Protein AF-A0A956FRI4-F1 (afdb_monomer)

Solvent-accessible surface area (backbone atoms only — not comparable to full-atom values): 9344 Å² total; per-residue (Å²): 131,56,72,68,59,49,51,52,51,30,59,58,25,44,80,77,37,30,66,60,11,26,52,51,18,46,53,50,35,52,51,42,72,68,41,97,71,62,62,28,53,59,44,25,50,24,50,52,47,23,35,54,12,24,54,76,68,66,39,24,67,61,30,30,49,59,73,75,43,78,67,99,59,78,61,39,66,58,47,71,57,50,18,49,52,24,45,51,34,22,54,23,20,48,77,66,65,41,54,86,48,28,62,65,25,36,52,52,21,41,57,32,26,62,75,66,74,37,69,67,61,38,50,53,52,51,55,50,46,52,53,48,51,57,49,33,38,77,70,68,69,49,59,77,69,58,54,62,50,47,56,53,52,49,53,52,51,51,52,51,58,52,53,56,56,50,51,57,51,50,53,57,53,60,77,72,106

Nearest PDB structures (foldseek):
  3gw4-assembly1_A  TM=5.458E-01  e=2.618E-03  Deinococcus radiodurans R1 = ATCC 13939 = DSM 20539
  2hr2-assembly2_B  TM=7.041E-01  e=1.887E-01  Chlorobaculum tepidum TLS
  3q15-assembly2_B-3  TM=6.240E-01  e=1.055E+00  Bacillus subtilis
  4gyo-assembly2_A  TM=5.010E-01  e=1.416E+00  Bacillus subtilis subsp. subtilis str. 168
  6fvw-assembly1_S  TM=4.796E-01  e=9.175E+00  Saccharomyces cerevisiae S288C

Radius of gyration: 18.73 Å; Cα contacts (8 Å, |Δi|>4): 188; chains: 1; bounding box: 42×47×47 Å

Foldseek 3Di:
DDLVVLLVVLVVCLVVPLVVNLVSLVVQLVVQLPDPHHDLASNQSSLLSNLSSCLVVLVLVVSLCSLVDDDPDHHDDQLQSLLVSLLSSLVSCLSVLVPVSNVVSLVSSLVSVVVVVDLVSNVVSLVSSVVSNVSCVVVVSDDPVVVVVSVVVSVVSVVVSVVVVVVVVVVVVVVVD

pLDDT: mean 83.3, std 16.65, range [35.84, 98.56]

Secondary structure (DSSP, 8-state):
--HHHHHHHHHHHHHH-HHHHHHHHHHHHHHHHHSSS--HHHHHHHHHHHHHHHHHTT-HHHHHHHHHS--SS-----HHHHHHHHHHHHHHHHHHT-HHHHHHHHHHHHHHHHTTT-HHHHHHHHHHHHHHHHHHHHTT-S-HHHHHHHHHHHHHHHHHHHHHHHHHHHHHHHTT-

Mean predicted aligned error: 7.79 Å

Structure (mmCIF, N/CA/C/O backbone):
data_AF-A0A956FRI4-F1
#
_entry.id   AF-A0A956FRI4-F1
#
loop_
_atom_site.group_PDB
_atom_site.id
_atom_site.type_symbol
_atom_site.label_atom_id
_atom_site.label_alt_id
_atom_site.label_comp_id
_atom_site.label_asym_id
_atom_site.label_entity_id
_atom_site.label_seq_id
_atom_site.pdbx_PDB_ins_code
_atom_site.Cartn_x
_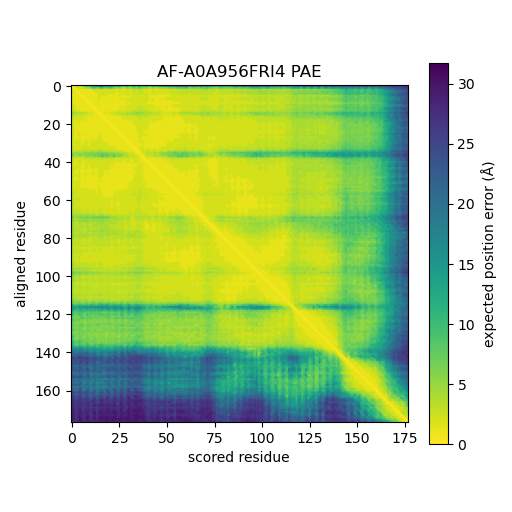atom_site.Cartn_y
_atom_site.Cartn_z
_atom_site.occupancy
_atom_site.B_iso_or_equiv
_atom_site.auth_seq_id
_atom_site.auth_comp_id
_atom_site.auth_asym_id
_atom_site.auth_atom_id
_atom_site.pdbx_PDB_model_num
ATOM 1 N N . MET A 1 1 ? 13.059 0.412 -24.556 1.00 72.69 1 MET A N 1
ATOM 2 C CA . MET A 1 1 ? 12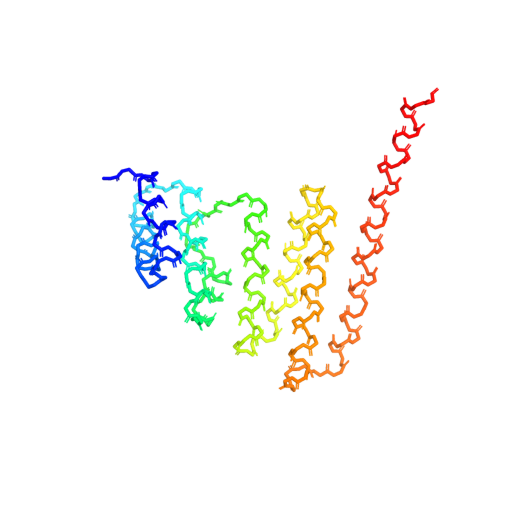.360 1.487 -23.830 1.00 72.69 1 MET A CA 1
ATOM 3 C C . MET A 1 1 ? 13.038 1.590 -22.484 1.00 72.69 1 MET A C 1
ATOM 5 O O . MET A 1 1 ? 13.269 0.539 -21.893 1.00 72.69 1 MET A O 1
ATOM 9 N N . ASP A 1 2 ? 13.452 2.781 -22.067 1.00 91.94 2 ASP A N 1
ATOM 10 C CA . ASP A 1 2 ? 14.084 2.943 -20.756 1.00 91.94 2 ASP A CA 1
ATOM 11 C C . ASP A 1 2 ? 13.037 2.923 -19.627 1.00 91.94 2 ASP A C 1
ATOM 13 O O . ASP A 1 2 ? 11.828 2.862 -19.873 1.00 91.94 2 ASP A O 1
ATOM 17 N N . PHE A 1 3 ? 13.494 2.906 -18.376 1.00 94.69 3 PHE A N 1
ATOM 18 C CA . PHE A 1 3 ? 12.608 2.839 -17.216 1.00 94.69 3 PHE A CA 1
ATOM 19 C C . PHE A 1 3 ? 11.642 4.036 -17.141 1.00 94.69 3 PHE A C 1
ATOM 21 O O . PHE A 1 3 ? 10.461 3.861 -16.836 1.00 94.69 3 PHE A O 1
ATOM 28 N N . ALA A 1 4 ? 12.108 5.246 -17.463 1.00 95.69 4 ALA A N 1
ATOM 29 C CA . ALA A 1 4 ? 11.306 6.463 -17.364 1.00 95.69 4 ALA A CA 1
ATOM 30 C C . ALA A 1 4 ? 10.137 6.466 -18.363 1.00 95.69 4 ALA A C 1
ATOM 32 O O . ALA A 1 4 ? 9.006 6.816 -18.003 1.00 95.69 4 ALA A O 1
ATOM 33 N N . ASP A 1 5 ? 10.382 6.014 -19.592 1.00 97.06 5 ASP A N 1
ATOM 34 C CA . ASP A 1 5 ? 9.352 5.847 -20.616 1.00 97.06 5 ASP A CA 1
ATOM 35 C C . ASP A 1 5 ? 8.297 4.815 -20.189 1.00 97.06 5 ASP A C 1
ATOM 37 O O . ASP A 1 5 ? 7.091 5.053 -20.318 1.00 97.06 5 ASP A O 1
ATOM 41 N N . ARG A 1 6 ? 8.733 3.685 -19.613 1.00 97.62 6 ARG A N 1
ATOM 42 C CA . ARG A 1 6 ? 7.827 2.639 -19.108 1.00 97.62 6 ARG A CA 1
ATOM 43 C C . ARG A 1 6 ? 6.963 3.144 -17.961 1.00 97.62 6 ARG A C 1
ATOM 45 O O . ARG A 1 6 ? 5.751 2.940 -17.982 1.00 97.62 6 ARG A O 1
ATOM 52 N N . MET A 1 7 ? 7.552 3.849 -16.996 1.00 97.75 7 MET A N 1
ATOM 53 C CA . MET A 1 7 ? 6.796 4.451 -15.895 1.00 97.75 7 MET A CA 1
ATOM 54 C C . MET A 1 7 ? 5.807 5.504 -16.389 1.00 97.75 7 MET A C 1
ATOM 56 O O . MET A 1 7 ? 4.692 5.587 -15.877 1.00 97.75 7 MET A O 1
ATOM 60 N N . THR A 1 8 ? 6.171 6.270 -17.418 1.00 97.25 8 THR A N 1
ATOM 61 C CA . THR A 1 8 ? 5.256 7.223 -18.056 1.00 97.25 8 THR A CA 1
ATOM 62 C C . THR A 1 8 ? 4.067 6.511 -18.702 1.00 97.25 8 THR A C 1
ATOM 64 O O . THR A 1 8 ? 2.936 6.981 -18.574 1.00 97.25 8 THR A O 1
ATOM 67 N N . ALA A 1 9 ? 4.291 5.379 -19.375 1.00 97.69 9 ALA A N 1
ATOM 68 C CA . ALA A 1 9 ? 3.217 4.573 -19.951 1.00 97.69 9 ALA A CA 1
ATOM 69 C C . ALA A 1 9 ? 2.288 4.009 -18.864 1.00 97.69 9 ALA A C 1
ATOM 71 O O . ALA A 1 9 ? 1.076 4.199 -18.946 1.00 97.69 9 ALA A O 1
ATOM 72 N N . ILE A 1 10 ? 2.853 3.421 -17.804 1.00 98.38 10 ILE A N 1
ATOM 73 C CA . ILE A 1 10 ? 2.095 2.898 -16.657 1.00 98.38 10 ILE A CA 1
ATOM 74 C C . ILE A 1 10 ? 1.248 4.003 -16.009 1.00 98.38 10 ILE A C 1
ATOM 76 O O . ILE A 1 10 ? 0.062 3.809 -15.754 1.00 98.38 10 ILE A O 1
ATOM 80 N N . ALA A 1 11 ? 1.831 5.181 -15.767 1.00 97.19 11 ALA A N 1
ATOM 81 C CA . ALA A 1 11 ? 1.127 6.294 -15.140 1.00 97.19 11 ALA A CA 1
ATOM 82 C C . ALA A 1 11 ? -0.034 6.816 -15.999 1.00 97.19 11 ALA A C 1
ATOM 84 O O . ALA A 1 11 ? -1.097 7.115 -15.463 1.00 97.19 11 ALA A O 1
ATOM 85 N N . LYS A 1 12 ? 0.141 6.887 -17.326 1.00 97.31 12 LYS A N 1
ATOM 86 C CA . LYS A 1 12 ? -0.937 7.258 -18.257 1.00 97.31 12 LYS A CA 1
ATOM 87 C C . LYS A 1 12 ? -2.050 6.214 -18.289 1.00 97.31 12 LYS A C 1
ATOM 89 O O . LYS A 1 12 ? -3.222 6.583 -18.289 1.00 97.31 12 LYS A O 1
ATOM 94 N N . ALA A 1 13 ? -1.683 4.934 -18.303 1.00 98.00 13 ALA A N 1
ATOM 95 C CA . ALA A 1 13 ? -2.643 3.841 -18.293 1.00 98.00 13 ALA A CA 1
ATOM 96 C C . ALA A 1 13 ? -3.447 3.816 -16.987 1.00 98.00 13 ALA A C 1
ATOM 98 O O . ALA A 1 13 ? -4.636 3.545 -17.020 1.00 98.00 13 ALA A O 1
ATOM 99 N N . LEU A 1 14 ? -2.854 4.177 -15.843 1.00 97.44 14 LEU A N 1
ATOM 100 C CA . LEU A 1 14 ? -3.499 4.037 -14.535 1.00 97.44 14 LEU A CA 1
ATOM 101 C C . LEU A 1 14 ? -4.902 4.670 -14.462 1.00 97.44 14 LEU A C 1
ATOM 103 O O . LEU A 1 14 ? -5.788 4.084 -13.839 1.00 97.44 14 LEU A O 1
ATOM 107 N N . ASP A 1 15 ? -5.106 5.850 -15.058 1.00 91.06 15 ASP A N 1
ATOM 108 C CA . ASP A 1 15 ? -6.412 6.531 -15.130 1.00 91.06 15 ASP A CA 1
ATOM 109 C C . ASP A 1 15 ? -7.281 6.077 -16.313 1.00 91.06 15 ASP A C 1
ATOM 111 O O . ASP A 1 15 ? -8.504 6.069 -16.190 1.00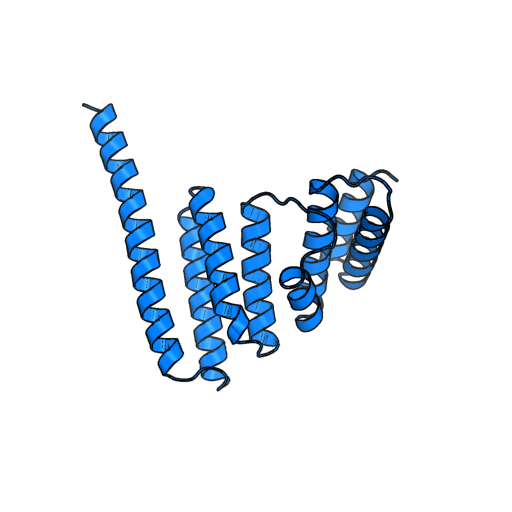 91.06 15 ASP A O 1
ATOM 115 N N . ALA A 1 16 ? -6.674 5.719 -17.446 1.00 96.25 16 ALA A N 1
ATOM 116 C CA . ALA A 1 16 ? -7.393 5.413 -18.683 1.00 96.25 16 ALA A CA 1
ATOM 117 C C . ALA A 1 16 ? -7.844 3.946 -18.777 1.00 96.25 16 ALA A C 1
ATOM 119 O O . ALA A 1 16 ? -8.970 3.669 -19.186 1.00 96.25 16 ALA A O 1
ATOM 120 N N . ASP A 1 17 ? -6.963 3.028 -18.391 1.00 98.00 17 ASP A N 1
ATOM 121 C CA . ASP A 1 17 ? -7.141 1.580 -18.395 1.00 98.00 17 ASP A CA 1
ATOM 122 C C . ASP A 1 17 ? -6.323 0.957 -17.239 1.00 98.00 17 ASP A C 1
ATOM 124 O O . ASP A 1 17 ? -5.138 0.627 -17.384 1.00 98.00 17 ASP A O 1
ATOM 128 N N . PRO A 1 18 ? -6.933 0.805 -16.048 1.00 97.44 18 PRO A N 1
ATOM 129 C CA . PRO A 1 18 ? -6.247 0.220 -14.904 1.00 97.44 18 PRO A CA 1
ATOM 130 C C . PRO A 1 18 ? -5.824 -1.248 -15.105 1.00 97.44 18 PRO A C 1
ATOM 132 O O . PRO A 1 18 ? -4.888 -1.678 -14.433 1.00 97.44 18 PRO A O 1
ATOM 135 N N . GLU A 1 19 ? -6.461 -2.017 -16.000 1.00 98.44 19 GLU A N 1
ATOM 136 C CA . GLU A 1 19 ? -6.003 -3.381 -16.328 1.00 98.44 19 GLU A CA 1
ATOM 137 C C . GLU A 1 19 ? -4.691 -3.324 -17.116 1.00 98.44 19 GLU A C 1
ATOM 139 O O . GLU A 1 19 ? -3.733 -4.021 -16.770 1.00 98.44 19 GLU A O 1
ATOM 144 N N . GLU A 1 20 ? -4.596 -2.441 -18.115 1.00 98.50 20 GLU A N 1
ATOM 145 C CA . GLU A 1 20 ? -3.341 -2.213 -18.840 1.00 98.50 20 GLU A CA 1
ATOM 146 C C . GLU A 1 20 ? -2.231 -1.753 -17.883 1.00 98.50 20 GLU A C 1
ATOM 148 O O . GLU A 1 20 ? -1.123 -2.295 -17.902 1.00 98.50 20 GLU A O 1
ATOM 153 N N . ALA A 1 21 ? -2.530 -0.810 -16.986 1.00 98.56 21 ALA A N 1
ATOM 154 C CA . ALA A 1 21 ? -1.568 -0.342 -15.991 1.00 98.56 21 ALA A CA 1
ATOM 155 C C . ALA A 1 21 ? -1.079 -1.473 -15.074 1.00 98.56 21 ALA A C 1
ATOM 157 O O . ALA A 1 21 ? 0.119 -1.563 -14.795 1.00 98.56 21 ALA A O 1
ATOM 158 N N . ALA A 1 22 ? -1.987 -2.348 -14.624 1.00 98.50 22 ALA A N 1
ATOM 159 C CA . ALA A 1 22 ? -1.643 -3.503 -13.801 1.00 98.50 22 ALA A CA 1
ATOM 160 C C . ALA A 1 22 ? -0.730 -4.478 -14.556 1.00 98.50 22 ALA A C 1
ATOM 162 O O . ALA A 1 22 ? 0.278 -4.919 -13.999 1.00 98.50 22 ALA A O 1
ATOM 163 N N . ALA A 1 23 ? -1.046 -4.777 -15.819 1.00 98.50 23 ALA A N 1
ATOM 164 C CA . ALA A 1 23 ? -0.256 -5.672 -16.660 1.00 98.50 23 ALA A CA 1
ATOM 165 C C . ALA A 1 23 ? 1.147 -5.109 -16.943 1.00 98.50 23 ALA A C 1
ATOM 167 O O . ALA A 1 23 ? 2.141 -5.818 -16.778 1.00 98.50 23 ALA A O 1
ATOM 168 N N . LEU A 1 24 ? 1.245 -3.825 -17.303 1.00 98.56 24 LEU A N 1
ATOM 169 C CA . LEU A 1 24 ? 2.522 -3.152 -17.551 1.00 98.56 24 LEU A CA 1
ATOM 170 C C . LEU A 1 24 ? 3.397 -3.106 -16.290 1.00 98.56 24 LEU A C 1
ATOM 172 O O . LEU A 1 24 ? 4.593 -3.393 -16.360 1.00 98.56 24 LEU A O 1
ATOM 176 N N . ALA A 1 25 ? 2.809 -2.769 -15.138 1.00 98.56 25 ALA A N 1
ATOM 177 C CA . AL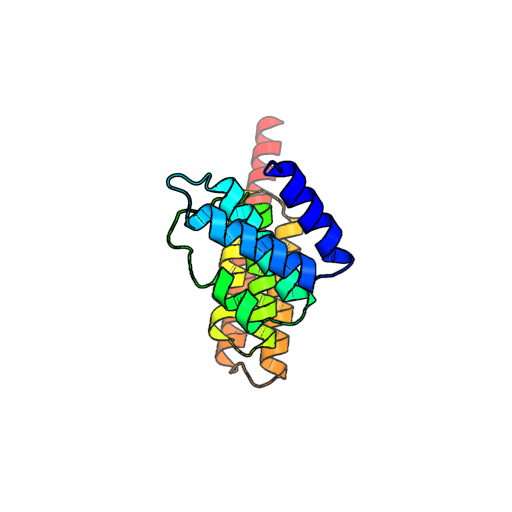A A 1 25 ? 3.525 -2.708 -13.867 1.00 98.56 25 ALA A CA 1
ATOM 178 C C . ALA A 1 25 ? 3.990 -4.095 -13.399 1.00 98.56 25 ALA A C 1
ATOM 180 O O . ALA A 1 25 ? 5.120 -4.234 -12.935 1.00 98.56 25 ALA A O 1
ATOM 181 N N . GLN A 1 26 ? 3.157 -5.128 -13.565 1.00 98.38 26 GLN A N 1
ATOM 182 C CA . GLN A 1 26 ? 3.534 -6.510 -13.271 1.00 98.38 26 GLN A CA 1
ATOM 183 C C . GLN A 1 26 ? 4.677 -6.989 -14.171 1.00 98.38 26 GLN A C 1
ATOM 185 O O . GLN A 1 26 ? 5.650 -7.529 -13.654 1.00 98.38 26 GLN A O 1
ATOM 190 N N . GLY A 1 27 ? 4.593 -6.765 -15.486 1.00 98.19 27 GLY A N 1
ATOM 191 C CA . GLY A 1 27 ? 5.657 -7.164 -16.411 1.00 98.19 27 GLY A CA 1
ATOM 192 C C . GLY A 1 27 ? 6.988 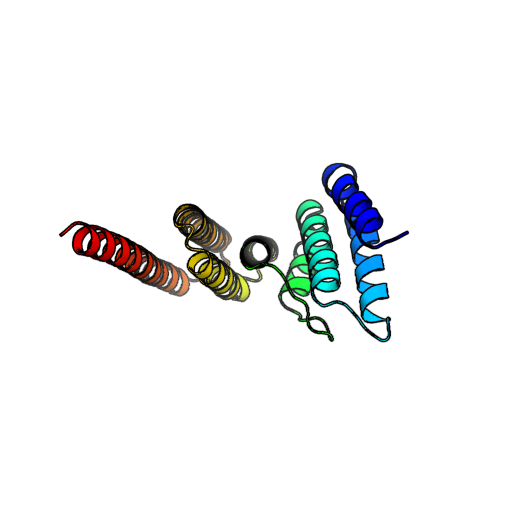-6.482 -16.086 1.00 98.19 27 GLY A C 1
ATOM 193 O O . GLY A 1 27 ? 8.028 -7.132 -16.047 1.00 98.19 27 GLY A O 1
ATOM 194 N N . LEU A 1 28 ? 6.954 -5.185 -15.758 1.00 98.19 28 LEU A N 1
ATOM 195 C CA . LEU A 1 28 ? 8.138 -4.459 -15.297 1.00 98.19 28 LEU A CA 1
ATOM 196 C C . LEU A 1 28 ? 8.697 -5.031 -13.985 1.00 98.19 28 LEU A C 1
ATOM 198 O O . LEU A 1 28 ? 9.903 -5.224 -13.876 1.00 98.19 28 LEU A O 1
ATOM 202 N N . GLU A 1 29 ? 7.845 -5.323 -13.001 1.00 97.62 29 GLU A N 1
ATOM 203 C CA . GLU A 1 29 ? 8.272 -5.932 -11.737 1.00 97.62 29 GLU A CA 1
ATOM 204 C C . GLU A 1 29 ? 8.927 -7.309 -11.953 1.00 97.62 29 GLU A C 1
ATOM 206 O O . GLU A 1 29 ? 9.978 -7.590 -11.379 1.00 97.62 29 GLU A O 1
ATOM 211 N N . GLU A 1 30 ? 8.343 -8.156 -12.801 1.00 97.38 30 GLU A N 1
ATOM 212 C CA . GLU A 1 30 ? 8.875 -9.483 -13.130 1.00 97.38 30 GLU A CA 1
ATOM 213 C C . GLU A 1 30 ? 10.239 -9.402 -13.824 1.00 97.38 30 GLU A C 1
ATOM 215 O O . GLU A 1 30 ? 11.166 -10.117 -13.440 1.00 97.38 30 GLU A O 1
ATOM 220 N N . GLU A 1 31 ? 10.395 -8.498 -14.793 1.00 96.88 31 GLU A N 1
ATOM 221 C CA . GLU A 1 31 ? 11.676 -8.257 -15.464 1.00 96.88 31 GLU A CA 1
ATOM 222 C C . GLU A 1 31 ? 12.753 -7.770 -14.488 1.00 96.88 31 GLU A C 1
ATOM 224 O O . GLU A 1 31 ? 13.875 -8.280 -14.499 1.00 96.88 31 GLU A O 1
ATOM 229 N N . LEU A 1 32 ? 12.408 -6.827 -13.605 1.00 96.56 32 LEU A N 1
ATOM 230 C CA . LEU A 1 32 ? 13.321 -6.303 -12.588 1.00 96.56 32 LEU A CA 1
ATOM 231 C C . LEU A 1 32 ? 13.761 -7.393 -11.604 1.00 96.56 32 LEU A C 1
ATOM 233 O O . LEU A 1 32 ? 14.927 -7.435 -11.224 1.00 96.56 32 LEU A O 1
ATOM 237 N N . LEU A 1 33 ? 12.861 -8.296 -11.206 1.00 95.75 33 LEU A N 1
ATOM 238 C CA . LEU A 1 33 ? 13.183 -9.419 -10.318 1.00 95.75 33 LEU A CA 1
ATOM 239 C C . LEU A 1 33 ? 14.023 -10.510 -11.002 1.00 95.75 33 LEU A C 1
ATOM 241 O O . LEU A 1 33 ? 14.774 -11.215 -10.316 1.00 95.75 33 LEU A O 1
ATOM 245 N N . ALA A 1 34 ? 13.891 -10.654 -12.322 1.00 95.94 34 ALA A N 1
ATOM 246 C CA . ALA A 1 34 ? 14.641 -11.613 -13.128 1.00 95.94 34 ALA A CA 1
ATOM 247 C C . ALA A 1 34 ? 16.050 -11.124 -13.513 1.00 95.94 34 ALA A C 1
ATOM 249 O O . ALA A 1 34 ? 16.916 -11.956 -13.772 1.00 95.94 34 ALA A O 1
ATOM 250 N N . ALA A 1 35 ? 16.290 -9.810 -13.545 1.00 94.38 35 ALA A N 1
ATOM 251 C CA . ALA A 1 35 ? 17.594 -9.227 -13.863 1.00 94.38 35 ALA A CA 1
ATOM 252 C C . ALA A 1 35 ? 18.676 -9.620 -12.839 1.00 94.38 35 ALA A C 1
ATOM 254 O O . ALA A 1 35 ? 18.379 -9.830 -11.667 1.00 94.38 35 ALA A O 1
ATOM 255 N N . ASP A 1 36 ? 19.947 -9.696 -13.236 1.00 91.94 36 ASP A N 1
ATOM 256 C CA . ASP A 1 36 ? 21.036 -10.049 -12.306 1.00 91.94 36 ASP A CA 1
ATOM 257 C C . ASP A 1 36 ? 21.230 -8.993 -11.205 1.00 91.94 36 ASP A C 1
ATOM 259 O O . ASP A 1 36 ? 21.498 -9.334 -10.054 1.00 91.94 36 ASP A O 1
ATOM 263 N N . ASP A 1 37 ? 21.001 -7.725 -11.543 1.00 90.62 37 ASP A N 1
ATOM 264 C CA . ASP A 1 37 ? 21.012 -6.586 -10.629 1.00 90.62 37 ASP A CA 1
ATOM 265 C C . ASP A 1 37 ? 19.735 -5.759 -10.816 1.00 90.62 37 ASP A C 1
ATOM 267 O O . ASP A 1 37 ? 19.190 -5.677 -11.920 1.00 90.62 37 ASP A O 1
ATOM 271 N N . THR A 1 38 ? 19.242 -5.174 -9.730 1.00 93.06 38 THR A N 1
ATOM 272 C CA . THR A 1 38 ? 17.974 -4.441 -9.702 1.00 93.06 38 THR A CA 1
ATOM 273 C C . THR A 1 38 ? 18.134 -3.193 -8.856 1.00 93.06 38 THR A C 1
ATOM 275 O O . THR A 1 38 ? 18.456 -3.297 -7.671 1.00 93.06 38 THR A O 1
ATOM 278 N N . ASP A 1 39 ? 17.813 -2.024 -9.411 1.00 95.69 39 ASP A N 1
ATOM 279 C CA . ASP A 1 39 ? 17.674 -0.818 -8.597 1.00 95.69 39 ASP A CA 1
ATOM 280 C C . ASP A 1 39 ? 16.459 -0.973 -7.649 1.00 95.69 39 ASP A C 1
ATOM 282 O O . ASP A 1 39 ? 15.319 -1.123 -8.114 1.00 95.69 39 ASP A O 1
ATOM 286 N N . PRO A 1 40 ? 16.653 -0.922 -6.314 1.00 97.06 40 PRO A N 1
ATOM 287 C CA . PRO A 1 40 ? 15.557 -1.020 -5.353 1.00 97.06 40 PRO A CA 1
ATOM 288 C C . PRO A 1 40 ? 14.469 0.044 -5.547 1.00 97.06 40 PRO A C 1
ATOM 290 O O . PRO A 1 40 ? 13.306 -0.205 -5.218 1.00 97.06 40 PRO A O 1
ATOM 293 N N . VAL A 1 41 ? 14.822 1.231 -6.051 1.00 96.88 41 VAL A N 1
ATOM 294 C CA . VAL A 1 41 ? 13.879 2.327 -6.310 1.00 96.88 41 VAL A CA 1
ATOM 295 C C . VAL A 1 41 ? 12.991 1.998 -7.506 1.00 96.88 41 VAL A C 1
ATOM 297 O O . VAL A 1 41 ? 11.779 2.214 -7.440 1.00 96.88 41 VAL A O 1
ATOM 300 N N . GLU A 1 42 ? 13.560 1.440 -8.574 1.00 97.25 42 GLU A N 1
ATOM 301 C CA . GLU A 1 42 ? 12.799 1.007 -9.751 1.00 97.25 42 GLU A CA 1
ATOM 302 C C . GLU A 1 42 ? 11.803 -0.099 -9.389 1.00 97.25 42 GLU A C 1
ATOM 304 O O . GLU A 1 42 ? 10.618 -0.008 -9.725 1.00 97.25 42 GLU A O 1
ATOM 309 N N . LEU A 1 43 ? 12.252 -1.091 -8.609 1.00 97.19 43 LEU A N 1
ATOM 310 C CA . LEU A 1 43 ? 11.387 -2.161 -8.109 1.00 97.19 43 LEU A CA 1
ATOM 311 C C . LEU A 1 43 ? 10.264 -1.615 -7.215 1.00 97.19 43 LEU A C 1
ATOM 313 O O . LEU A 1 43 ? 9.110 -2.032 -7.336 1.00 97.19 43 LEU A O 1
ATOM 317 N N . GLY A 1 44 ? 10.586 -0.656 -6.342 1.00 96.94 44 GLY A N 1
ATOM 318 C CA . GLY A 1 44 ? 9.603 0.011 -5.491 1.00 96.94 44 GLY A CA 1
ATOM 319 C C . GLY A 1 44 ? 8.506 0.700 -6.301 1.00 96.94 44 GLY A C 1
ATOM 320 O O . GLY A 1 44 ? 7.324 0.541 -5.998 1.00 96.94 44 GLY A O 1
ATOM 321 N N . TRP A 1 45 ? 8.875 1.423 -7.359 1.00 97.50 45 TRP A N 1
ATOM 322 C CA . TRP A 1 45 ? 7.920 2.104 -8.236 1.00 97.50 45 TRP A CA 1
ATOM 323 C C . TRP A 1 45 ? 7.042 1.146 -9.038 1.00 97.50 45 TRP A C 1
ATOM 325 O O . TRP A 1 45 ? 5.831 1.366 -9.105 1.00 97.50 45 TRP A O 1
ATOM 335 N N . ALA A 1 46 ? 7.618 0.085 -9.610 1.00 97.38 46 ALA A N 1
ATOM 336 C CA . ALA A 1 46 ? 6.843 -0.922 -10.331 1.00 97.38 46 ALA A CA 1
ATOM 337 C C . ALA A 1 46 ? 5.761 -1.527 -9.421 1.00 97.38 46 ALA A C 1
ATOM 339 O O . ALA A 1 46 ? 4.581 -1.578 -9.781 1.00 97.38 46 ALA A O 1
ATOM 340 N N . ARG A 1 47 ? 6.137 -1.882 -8.186 1.00 97.12 47 ARG A N 1
ATOM 341 C CA . ARG A 1 47 ? 5.207 -2.452 -7.210 1.00 97.12 47 ARG A CA 1
ATOM 342 C C . ARG A 1 47 ? 4.161 -1.449 -6.718 1.00 97.12 47 ARG A C 1
ATOM 344 O O . ARG A 1 47 ? 2.990 -1.811 -6.615 1.00 97.12 47 ARG A O 1
ATOM 351 N N . ASP A 1 48 ? 4.541 -0.195 -6.458 1.00 97.50 48 ASP A N 1
ATOM 352 C CA . ASP A 1 48 ? 3.606 0.875 -6.061 1.00 97.50 48 ASP A CA 1
ATOM 353 C C . ASP A 1 48 ? 2.501 1.067 -7.111 1.00 97.50 48 ASP A C 1
ATOM 355 O O . ASP A 1 48 ? 1.313 1.057 -6.780 1.00 97.50 48 ASP A O 1
ATOM 359 N N . TYR A 1 49 ? 2.868 1.153 -8.392 1.00 97.81 49 TYR A N 1
ATOM 360 C CA . TYR A 1 49 ? 1.889 1.303 -9.470 1.00 97.81 49 TYR A CA 1
ATOM 361 C C . TYR A 1 49 ? 1.034 0.059 -9.693 1.00 97.81 49 TYR A C 1
ATOM 363 O O . TYR A 1 49 ? -0.162 0.190 -9.963 1.00 97.81 49 TYR A O 1
ATOM 371 N N . ARG A 1 50 ? 1.593 -1.140 -9.508 1.00 97.88 50 ARG A N 1
ATOM 372 C CA . ARG A 1 50 ? 0.806 -2.376 -9.545 1.00 97.88 50 ARG A CA 1
ATOM 373 C C . ARG A 1 50 ? -0.273 -2.377 -8.462 1.00 97.88 50 ARG A C 1
ATOM 375 O O . ARG A 1 50 ? -1.430 -2.679 -8.747 1.00 97.88 50 ARG A O 1
ATOM 382 N N . VAL A 1 51 ? 0.065 -1.977 -7.235 1.00 98.06 51 VAL A N 1
ATOM 383 C CA . VAL A 1 51 ? -0.912 -1.888 -6.137 1.00 98.06 51 VAL A CA 1
ATOM 384 C C . VAL A 1 51 ? -1.951 -0.792 -6.396 1.00 98.06 51 VAL A C 1
ATOM 386 O O . VAL A 1 51 ? -3.139 -1.030 -6.178 1.00 98.06 51 VAL A O 1
ATOM 389 N N . ARG A 1 52 ? -1.546 0.373 -6.926 1.00 97.75 52 ARG A N 1
ATOM 390 C CA . ARG A 1 52 ? -2.476 1.436 -7.365 1.00 97.75 52 ARG A CA 1
ATOM 391 C C . ARG A 1 52 ? -3.499 0.921 -8.373 1.00 97.75 52 ARG A C 1
ATOM 393 O O . ARG A 1 52 ? -4.688 1.196 -8.230 1.00 97.75 52 ARG A O 1
ATOM 400 N N . ALA A 1 53 ? -3.044 0.183 -9.380 1.00 98.38 53 ALA A N 1
ATOM 401 C CA . ALA A 1 53 ? -3.911 -0.357 -10.416 1.00 98.38 53 ALA A CA 1
ATOM 402 C C . ALA A 1 53 ? -4.899 -1.385 -9.838 1.00 98.38 53 ALA A C 1
ATOM 404 O O . ALA A 1 53 ? -6.106 -1.270 -10.043 1.00 98.38 53 ALA A O 1
ATOM 405 N N . LEU A 1 54 ? -4.415 -2.319 -9.012 1.00 98.44 54 LEU A N 1
ATOM 406 C CA . LEU A 1 54 ? -5.261 -3.320 -8.352 1.00 98.44 54 LEU A CA 1
ATOM 407 C C . LEU A 1 54 ? -6.302 -2.697 -7.411 1.00 98.44 54 LEU A C 1
ATOM 409 O O . LEU A 1 54 ? -7.424 -3.197 -7.330 1.00 98.44 54 LEU A O 1
ATOM 413 N N . HIS A 1 55 ? -5.964 -1.597 -6.727 1.00 97.69 55 HIS A N 1
ATOM 414 C CA . HIS A 1 55 ? -6.924 -0.828 -5.924 1.00 97.69 55 HIS A CA 1
ATOM 415 C C . HIS A 1 55 ? -8.084 -0.319 -6.772 1.00 97.69 55 HIS A C 1
ATOM 417 O O . HIS A 1 55 ? -9.239 -0.558 -6.431 1.00 97.69 55 HIS A O 1
ATOM 423 N N . ARG A 1 56 ? -7.772 0.318 -7.905 1.00 96.75 56 ARG A N 1
ATOM 424 C CA . ARG A 1 56 ? -8.765 0.893 -8.822 1.00 96.75 56 ARG A CA 1
ATOM 425 C C . ARG A 1 56 ? -9.647 -0.158 -9.484 1.00 96.75 56 ARG A C 1
ATOM 427 O O . ARG A 1 56 ? -10.818 0.103 -9.725 1.00 96.75 56 ARG A O 1
ATOM 434 N N . LEU A 1 57 ? -9.099 -1.345 -9.732 1.00 97.94 57 LEU A N 1
ATOM 435 C CA . LEU A 1 57 ? -9.834 -2.491 -10.270 1.00 97.94 57 LEU A CA 1
ATOM 436 C C . LEU A 1 57 ? -10.725 -3.195 -9.235 1.00 97.94 57 LEU A C 1
ATOM 438 O O . LEU A 1 57 ? -11.433 -4.136 -9.584 1.00 97.94 57 LEU A O 1
ATOM 442 N N . GLY A 1 58 ? -10.665 -2.817 -7.954 1.00 97.69 58 GLY A N 1
ATOM 443 C CA . GLY A 1 58 ? -11.361 -3.542 -6.888 1.00 97.69 58 GLY A CA 1
ATOM 444 C C . GLY A 1 58 ? -10.746 -4.912 -6.562 1.00 97.69 58 GLY A C 1
ATOM 445 O O . GLY A 1 58 ? -11.325 -5.701 -5.814 1.00 97.69 58 GLY A O 1
ATOM 446 N N . ARG A 1 59 ? -9.547 -5.219 -7.080 1.00 98.25 59 ARG A N 1
ATOM 447 C CA . ARG A 1 59 ? -8.809 -6.478 -6.850 1.00 98.25 59 ARG A CA 1
ATOM 448 C C . ARG A 1 59 ? -8.071 -6.438 -5.507 1.00 98.25 59 ARG A C 1
ATOM 450 O O . ARG A 1 59 ? -6.869 -6.678 -5.402 1.00 98.25 59 ARG A O 1
ATOM 457 N N . HIS A 1 60 ? -8.817 -6.121 -4.451 1.00 98.00 60 HIS A N 1
ATOM 458 C CA . HIS A 1 60 ? -8.295 -5.784 -3.126 1.00 98.00 60 HIS A CA 1
ATOM 459 C C . HIS A 1 60 ? -7.480 -6.909 -2.482 1.00 98.00 60 HIS A C 1
ATOM 461 O O . HIS A 1 60 ? -6.458 -6.638 -1.860 1.00 98.00 60 HIS A O 1
ATOM 467 N N . ARG A 1 61 ? -7.883 -8.176 -2.658 1.0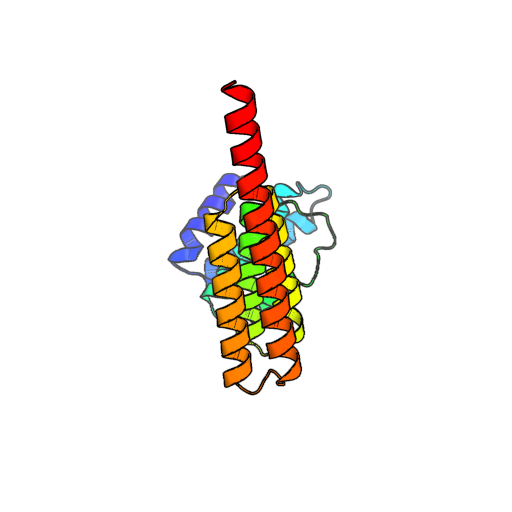0 98.06 61 ARG A N 1
ATOM 468 C CA . ARG A 1 61 ? -7.158 -9.323 -2.080 1.00 98.06 61 ARG A CA 1
ATOM 469 C C . ARG A 1 61 ? -5.760 -9.464 -2.680 1.00 98.06 61 ARG A C 1
ATOM 471 O O . ARG A 1 61 ? -4.809 -9.733 -1.954 1.00 98.06 61 ARG A O 1
ATOM 478 N N . GLU A 1 62 ? -5.638 -9.253 -3.986 1.00 98.00 62 GLU A N 1
ATOM 479 C CA . GLU A 1 62 ? -4.359 -9.318 -4.692 1.00 98.00 62 GLU A CA 1
ATOM 480 C C . GLU A 1 62 ? -3.464 -8.133 -4.324 1.00 98.00 62 GLU A C 1
ATOM 482 O O . GLU A 1 62 ? -2.300 -8.325 -3.977 1.00 98.00 62 GLU A O 1
ATOM 487 N N . GLY A 1 63 ? -4.019 -6.915 -4.320 1.00 97.75 63 GLY A N 1
ATOM 488 C CA . GLY A 1 63 ? -3.283 -5.716 -3.916 1.00 97.75 63 GLY A CA 1
ATOM 489 C C . GLY A 1 63 ? -2.776 -5.798 -2.473 1.00 97.75 63 GLY A C 1
ATOM 490 O O . GLY A 1 63 ? -1.610 -5.503 -2.212 1.00 97.75 63 GLY A O 1
ATOM 491 N N . LEU A 1 64 ? -3.612 -6.285 -1.548 1.00 98.06 64 LEU A N 1
ATOM 492 C CA . LEU A 1 64 ? -3.226 -6.501 -0.155 1.00 98.06 64 LEU A CA 1
ATOM 493 C C . LEU A 1 64 ? -2.066 -7.493 -0.046 1.00 98.06 64 LEU A C 1
ATOM 495 O O . LEU A 1 64 ? -1.090 -7.206 0.646 1.00 98.06 64 LEU A O 1
ATOM 499 N N . ALA A 1 65 ? -2.148 -8.626 -0.750 1.00 97.38 65 ALA A N 1
ATOM 500 C CA . ALA A 1 65 ? -1.105 -9.647 -0.733 1.00 97.38 65 ALA A CA 1
ATOM 501 C C . ALA A 1 65 ? 0.252 -9.103 -1.207 1.00 97.38 65 ALA A C 1
ATOM 503 O O . ALA A 1 65 ? 1.281 -9.459 -0.634 1.00 97.38 65 ALA A O 1
ATOM 504 N N . LEU A 1 66 ? 0.272 -8.205 -2.199 1.00 96.12 66 LEU A N 1
ATOM 505 C CA . LEU A 1 66 ? 1.514 -7.583 -2.674 1.00 96.12 66 LEU A CA 1
ATOM 506 C C . LEU A 1 66 ? 2.181 -6.681 -1.635 1.00 96.12 66 LEU A C 1
ATOM 508 O O . LEU A 1 66 ? 3.410 -6.593 -1.636 1.00 96.12 66 LEU A O 1
ATOM 512 N N . VAL A 1 67 ? 1.400 -6.008 -0.786 1.00 95.75 67 VAL A N 1
ATOM 513 C CA . VAL A 1 67 ? 1.922 -5.116 0.264 1.00 95.75 67 VAL A CA 1
ATOM 514 C C . VAL A 1 67 ? 2.338 -5.903 1.506 1.00 95.75 67 VAL A C 1
ATOM 516 O O . VAL A 1 67 ? 3.326 -5.555 2.154 1.00 95.75 67 VAL A O 1
ATOM 519 N N . THR A 1 68 ? 1.605 -6.962 1.854 1.00 94.69 68 THR A N 1
ATOM 520 C CA . THR A 1 68 ? 1.895 -7.782 3.041 1.00 94.69 68 THR A CA 1
ATOM 521 C C . THR A 1 68 ? 2.948 -8.858 2.791 1.00 94.69 68 THR A C 1
ATOM 523 O O . THR A 1 68 ? 3.563 -9.322 3.750 1.00 94.69 68 THR A O 1
ATOM 526 N N . THR A 1 69 ? 3.208 -9.212 1.530 1.00 93.44 69 THR A N 1
ATOM 527 C CA . THR A 1 69 ? 4.260 -10.157 1.131 1.00 93.44 69 THR A CA 1
ATOM 528 C C . THR A 1 69 ? 5.452 -9.401 0.543 1.00 93.44 69 THR A C 1
ATOM 530 O O . THR A 1 69 ? 5.339 -8.864 -0.564 1.00 93.44 69 THR A O 1
ATOM 533 N N . PRO A 1 70 ? 6.605 -9.358 1.233 1.00 86.06 70 PRO A N 1
ATOM 534 C CA . PRO A 1 70 ? 7.799 -8.706 0.707 1.00 86.06 70 PRO A CA 1
ATOM 535 C C . PRO A 1 70 ? 8.286 -9.356 -0.601 1.00 86.06 70 PRO A C 1
ATOM 537 O O . PRO A 1 70 ? 8.200 -10.581 -0.738 1.00 86.06 70 PRO A O 1
ATOM 540 N N . PRO A 1 71 ? 8.825 -8.577 -1.558 1.00 90.38 71 PRO A N 1
ATOM 541 C CA . PRO A 1 71 ? 9.560 -9.142 -2.686 1.00 90.38 71 PRO A CA 1
ATOM 542 C C . PRO A 1 71 ? 10.807 -9.918 -2.221 1.00 90.38 71 PRO A C 1
ATOM 544 O O . PRO A 1 71 ? 11.347 -9.635 -1.151 1.00 90.38 71 PRO A O 1
ATOM 547 N N . PRO A 1 72 ? 11.322 -10.859 -3.039 1.00 92.25 72 PRO A N 1
ATOM 548 C CA . PRO A 1 72 ? 12.554 -11.591 -2.730 1.00 92.25 72 PRO A CA 1
ATOM 549 C C . PRO A 1 72 ? 13.815 -10.714 -2.823 1.00 92.25 72 PRO A C 1
ATOM 551 O O . PRO A 1 72 ? 14.890 -11.142 -2.411 1.00 92.25 72 PRO A O 1
ATOM 554 N N . ARG A 1 73 ? 13.689 -9.496 -3.364 1.00 91.88 73 ARG A N 1
ATOM 555 C CA . ARG A 1 73 ? 14.746 -8.485 -3.448 1.00 91.88 73 ARG A CA 1
ATOM 556 C C . ARG A 1 73 ? 14.342 -7.229 -2.675 1.00 91.88 73 ARG A C 1
ATOM 558 O O . ARG A 1 73 ? 13.147 -6.938 -2.607 1.00 91.88 73 ARG A O 1
ATOM 565 N N . PRO A 1 74 ? 15.296 -6.466 -2.117 1.00 93.25 74 PRO A N 1
ATOM 566 C CA . PRO A 1 74 ? 14.995 -5.193 -1.475 1.00 93.25 74 PRO A CA 1
ATOM 567 C C . PRO A 1 74 ? 14.303 -4.225 -2.440 1.00 93.25 74 PRO A C 1
ATOM 569 O O . PRO A 1 74 ? 14.721 -4.080 -3.585 1.00 93.25 74 PRO A O 1
ATOM 572 N N . MET A 1 75 ? 13.280 -3.526 -1.952 1.00 94.69 75 MET A N 1
ATOM 573 C CA . MET A 1 75 ? 12.657 -2.400 -2.648 1.00 94.69 75 MET A CA 1
ATOM 574 C C . MET A 1 75 ? 12.763 -1.142 -1.790 1.00 94.69 75 MET A C 1
ATOM 576 O O . MET A 1 75 ? 12.757 -1.222 -0.559 1.00 94.69 75 MET A O 1
ATOM 580 N N . ALA A 1 76 ? 12.819 0.018 -2.435 1.00 95.12 76 ALA A N 1
ATOM 581 C CA . ALA A 1 76 ? 12.879 1.313 -1.779 1.00 95.12 76 ALA A CA 1
ATOM 582 C C . ALA A 1 76 ? 11.768 2.228 -2.302 1.00 95.12 76 ALA A C 1
ATOM 584 O O . ALA A 1 76 ? 11.580 2.393 -3.504 1.00 95.12 76 ALA A O 1
ATOM 585 N N . LEU A 1 77 ? 11.052 2.869 -1.381 1.00 93.62 77 LEU A N 1
ATOM 586 C CA . LEU A 1 77 ? 10.075 3.911 -1.677 1.00 93.62 77 LEU A CA 1
ATOM 587 C C . LEU A 1 77 ? 10.342 5.105 -0.769 1.00 93.62 77 LEU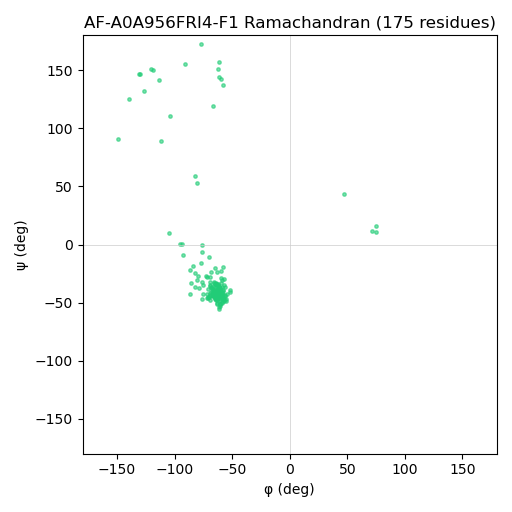 A C 1
ATOM 589 O O . LEU A 1 77 ? 10.731 4.950 0.387 1.00 93.62 77 LEU A O 1
ATOM 593 N N . ARG A 1 78 ? 10.089 6.314 -1.279 1.00 92.56 78 ARG A N 1
ATOM 594 C CA . ARG A 1 78 ? 10.071 7.513 -0.433 1.00 92.56 78 ARG A CA 1
ATOM 595 C C . ARG A 1 78 ? 8.998 7.349 0.643 1.00 92.56 78 ARG A C 1
ATOM 597 O O . ARG A 1 78 ? 7.912 6.856 0.331 1.00 92.56 78 ARG A O 1
ATOM 604 N N . SER A 1 79 ? 9.257 7.831 1.860 1.00 90.19 79 SER A N 1
ATOM 605 C CA . SER A 1 79 ? 8.360 7.642 3.011 1.00 90.19 79 SER A CA 1
ATOM 606 C C . SER A 1 79 ? 6.919 8.059 2.721 1.00 90.19 79 SER A C 1
ATOM 608 O O . SER A 1 79 ? 6.002 7.326 3.066 1.00 90.19 79 SER A O 1
ATOM 610 N N . ARG A 1 80 ? 6.702 9.155 1.978 1.00 89.50 80 ARG A N 1
ATOM 611 C CA . ARG A 1 80 ? 5.358 9.587 1.549 1.00 89.50 80 ARG A CA 1
ATOM 612 C C . ARG A 1 80 ? 4.624 8.541 0.696 1.00 89.50 80 ARG A C 1
ATOM 614 O O . ARG A 1 80 ? 3.435 8.316 0.901 1.00 89.50 80 ARG A O 1
ATOM 621 N N . ASN A 1 81 ? 5.313 7.892 -0.242 1.00 92.06 81 ASN A N 1
ATOM 622 C CA . ASN A 1 81 ? 4.703 6.886 -1.118 1.00 92.06 81 ASN A CA 1
ATOM 623 C C . ASN A 1 81 ? 4.464 5.579 -0.362 1.00 92.06 81 ASN A C 1
ATOM 625 O O . ASN A 1 81 ? 3.382 5.012 -0.459 1.00 92.06 81 ASN A O 1
ATOM 629 N N . ALA A 1 82 ? 5.427 5.147 0.456 1.00 93.62 82 ALA A N 1
ATOM 630 C CA . ALA A 1 82 ? 5.258 3.983 1.324 1.00 93.62 82 ALA A CA 1
ATOM 631 C C . ALA A 1 82 ? 4.101 4.183 2.324 1.00 93.62 82 ALA A C 1
ATOM 633 O O . ALA A 1 82 ? 3.293 3.284 2.547 1.00 93.62 82 ALA A O 1
ATOM 634 N N . ALA A 1 83 ? 3.966 5.391 2.874 1.00 91.56 83 ALA A N 1
ATOM 635 C CA . ALA A 1 83 ? 2.873 5.766 3.758 1.00 91.56 83 ALA A CA 1
ATOM 636 C C . ALA A 1 83 ? 1.509 5.680 3.059 1.00 91.56 83 ALA A C 1
ATOM 638 O O . ALA A 1 83 ? 0.548 5.166 3.634 1.00 91.56 83 ALA A O 1
ATOM 639 N N . TRP A 1 84 ? 1.419 6.168 1.818 1.00 91.69 84 TRP A N 1
ATOM 640 C CA . TRP A 1 84 ? 0.220 6.038 0.991 1.00 91.69 84 TRP A CA 1
ATOM 641 C C . TRP A 1 84 ? -0.106 4.566 0.696 1.00 91.69 84 TRP A C 1
ATOM 643 O O . TRP A 1 84 ? -1.249 4.151 0.877 1.00 91.69 84 TRP A O 1
ATOM 653 N N . LEU A 1 85 ? 0.901 3.764 0.336 1.00 94.94 85 LEU A N 1
ATOM 654 C CA . LEU A 1 85 ? 0.751 2.340 0.031 1.00 94.94 85 LEU A CA 1
ATOM 655 C C . LEU A 1 85 ? 0.158 1.563 1.215 1.00 94.94 85 LEU A C 1
ATOM 657 O O . LEU A 1 85 ? -0.755 0.757 1.043 1.00 94.94 85 LEU A O 1
ATOM 661 N N . HIS A 1 86 ? 0.636 1.840 2.430 1.00 94.38 86 HIS A N 1
ATOM 662 C CA . HIS A 1 86 ? 0.102 1.227 3.644 1.00 94.38 86 HIS A CA 1
ATOM 663 C C . HIS A 1 86 ? -1.319 1.699 3.983 1.00 94.38 86 HIS A C 1
ATOM 665 O O . HIS A 1 86 ? -2.124 0.880 4.425 1.00 94.38 86 HIS A O 1
ATOM 671 N N . SER A 1 87 ? -1.665 2.967 3.729 1.00 93.06 87 SER A N 1
ATOM 672 C CA . SER A 1 87 ? -3.050 3.448 3.865 1.00 93.06 87 SER A CA 1
ATOM 673 C C . SER A 1 87 ? -3.996 2.696 2.924 1.00 93.06 87 SER A C 1
ATOM 675 O O . SER A 1 87 ? -5.007 2.160 3.368 1.00 93.06 87 SER A O 1
ATOM 677 N N . VAL A 1 88 ? -3.630 2.572 1.647 1.00 95.38 88 VAL A N 1
ATOM 678 C CA . VAL A 1 88 ? -4.440 1.862 0.647 1.00 95.38 88 VAL A CA 1
ATOM 679 C C . VAL A 1 88 ? -4.555 0.372 0.949 1.00 95.38 88 VAL A C 1
ATOM 681 O O . VAL A 1 88 ? -5.628 -0.209 0.810 1.00 95.38 88 VAL A O 1
ATOM 684 N N . ALA A 1 89 ? -3.487 -0.261 1.427 1.00 96.62 89 ALA A N 1
ATOM 685 C CA . ALA A 1 89 ? -3.561 -1.648 1.863 1.00 96.62 89 ALA A CA 1
ATOM 686 C C . ALA A 1 89 ? -4.527 -1.831 3.049 1.00 96.62 89 ALA A C 1
ATOM 688 O O . ALA A 1 89 ? -5.217 -2.847 3.115 1.00 96.62 89 ALA A O 1
ATOM 689 N N . ALA A 1 90 ? -4.618 -0.864 3.971 1.00 93.31 90 ALA A N 1
ATOM 690 C CA . ALA A 1 90 ? -5.587 -0.916 5.067 1.00 93.31 90 ALA A CA 1
ATOM 691 C C . ALA A 1 90 ? -7.036 -0.812 4.557 1.00 93.31 90 ALA A C 1
ATOM 693 O O . ALA A 1 90 ? -7.922 -1.520 5.048 1.00 93.31 90 ALA A O 1
ATOM 694 N N . GLU A 1 91 ? -7.279 0.019 3.539 1.00 95.00 91 GLU A N 1
ATOM 695 C CA . GLU A 1 91 ? -8.572 0.064 2.848 1.00 95.00 91 GLU A CA 1
ATOM 696 C C . GLU A 1 91 ? -8.892 -1.293 2.216 1.00 95.00 91 GLU A C 1
ATOM 698 O O . GLU A 1 91 ? -9.939 -1.870 2.496 1.00 95.00 91 GLU A O 1
ATOM 703 N N . MET A 1 92 ? -7.957 -1.857 1.444 1.00 96.81 92 MET A N 1
ATOM 704 C CA . MET A 1 92 ? -8.120 -3.174 0.823 1.00 96.81 92 MET A CA 1
ATOM 705 C C . MET A 1 92 ? -8.414 -4.266 1.852 1.00 96.81 92 MET A C 1
ATOM 707 O O . MET A 1 92 ? -9.316 -5.070 1.635 1.00 96.81 92 MET A O 1
ATOM 711 N N . ALA A 1 93 ? -7.692 -4.282 2.977 1.00 94.88 93 ALA A N 1
ATOM 712 C CA . ALA A 1 93 ? -7.921 -5.218 4.076 1.00 94.88 93 ALA A CA 1
ATOM 713 C C . ALA A 1 93 ? -9.343 -5.114 4.635 1.00 94.88 93 ALA A C 1
ATOM 715 O O . ALA A 1 93 ? -9.970 -6.135 4.914 1.00 94.88 93 ALA A O 1
ATOM 716 N N . THR A 1 94 ? -9.873 -3.895 4.730 1.00 91.25 94 THR A N 1
ATOM 717 C CA . THR A 1 94 ? -11.265 -3.657 5.128 1.00 91.25 94 THR A CA 1
ATOM 718 C C . THR A 1 94 ? -12.243 -4.248 4.113 1.00 91.25 94 THR A C 1
ATOM 720 O O . THR A 1 94 ? -13.182 -4.934 4.509 1.00 91.25 94 THR A O 1
ATOM 723 N N . GLU A 1 95 ? -12.011 -4.039 2.813 1.00 93.31 95 GLU A N 1
ATOM 724 C CA . GLU A 1 95 ? -12.877 -4.558 1.741 1.00 93.31 95 GLU A CA 1
ATOM 725 C C . GLU A 1 95 ? -12.910 -6.090 1.679 1.00 93.31 95 GLU A C 1
ATOM 727 O O . GLU A 1 95 ? -13.941 -6.680 1.360 1.00 93.31 95 GLU A O 1
ATOM 732 N N . VAL A 1 96 ? -11.795 -6.756 1.996 1.00 93.81 96 VAL A N 1
ATOM 733 C CA . VAL A 1 96 ? -11.707 -8.227 1.946 1.00 93.81 96 VAL A CA 1
ATOM 734 C C . VAL A 1 96 ? -11.971 -8.919 3.283 1.00 93.81 96 VAL A C 1
ATOM 736 O O . VAL A 1 96 ? -11.908 -10.148 3.337 1.00 93.81 96 VAL A O 1
ATOM 739 N N . GLY A 1 97 ? -12.265 -8.159 4.343 1.00 88.75 97 GLY A N 1
ATOM 740 C CA . GLY A 1 97 ? -12.529 -8.687 5.685 1.00 88.75 97 GLY A CA 1
ATOM 741 C C . GLY A 1 97 ? -11.286 -9.167 6.446 1.00 88.75 97 GLY A C 1
ATOM 742 O O . GLY A 1 97 ? -11.418 -9.858 7.453 1.00 88.75 97 GLY A O 1
ATOM 743 N N . GLU A 1 98 ? -10.080 -8.792 6.014 1.00 90.50 98 GLU A N 1
ATOM 744 C CA . GLU A 1 98 ? -8.801 -9.133 6.660 1.00 90.50 98 GLU A CA 1
ATOM 745 C C . GLU A 1 98 ? -8.505 -8.171 7.819 1.00 90.50 98 GLU A C 1
ATOM 747 O O . GLU A 1 98 ? -7.507 -7.449 7.854 1.00 90.50 98 GLU A O 1
ATOM 752 N N . VAL A 1 99 ? -9.417 -8.135 8.789 1.00 83.81 99 VAL A N 1
ATOM 753 C CA . VAL A 1 99 ? -9.454 -7.131 9.860 1.00 83.81 99 VAL A CA 1
ATOM 754 C C . VAL A 1 99 ? -8.163 -7.073 10.679 1.00 83.81 99 VAL A C 1
ATOM 756 O O . VAL A 1 99 ? -7.717 -5.989 11.059 1.00 83.81 99 VAL A O 1
ATOM 759 N N . ALA A 1 100 ? -7.515 -8.221 10.888 1.00 84.44 100 ALA A N 1
ATOM 760 C CA . ALA A 1 100 ? -6.245 -8.314 11.605 1.00 84.44 100 ALA A CA 1
ATOM 761 C C . ALA A 1 100 ? -5.111 -7.499 10.949 1.00 84.44 100 ALA A C 1
ATOM 763 O O . ALA A 1 100 ? -4.156 -7.126 11.629 1.00 84.44 100 ALA A O 1
ATOM 764 N N . GLN A 1 101 ? -5.213 -7.194 9.650 1.00 87.94 101 GLN A N 1
ATOM 765 C CA . GLN A 1 101 ? -4.210 -6.422 8.910 1.00 87.94 101 GLN A CA 1
ATOM 766 C C . GLN A 1 101 ? -4.421 -4.906 9.008 1.00 87.94 101 GLN A C 1
ATOM 768 O O . GLN A 1 101 ? -3.465 -4.152 8.831 1.00 87.94 101 GLN A O 1
ATOM 773 N N . ILE A 1 102 ? -5.635 -4.438 9.324 1.00 84.50 102 ILE A N 1
ATOM 774 C CA . ILE A 1 102 ? -5.991 -3.010 9.264 1.00 84.50 102 ILE A CA 1
ATOM 775 C C . ILE A 1 102 ? -5.105 -2.184 10.211 1.00 84.50 102 ILE A C 1
ATOM 777 O O . ILE A 1 102 ? -4.442 -1.242 9.778 1.00 84.50 102 ILE A O 1
ATOM 781 N N . ARG A 1 103 ? -5.026 -2.566 11.493 1.00 81.25 103 ARG A N 1
ATOM 782 C CA . ARG A 1 103 ? -4.250 -1.823 12.503 1.00 81.25 103 ARG A CA 1
ATOM 783 C C . ARG A 1 103 ? -2.740 -1.795 12.204 1.00 81.25 103 ARG A C 1
ATOM 785 O O . ARG A 1 103 ? -2.186 -0.696 12.194 1.00 81.25 103 ARG A O 1
ATOM 792 N N . PRO A 1 104 ? -2.057 -2.926 11.926 1.00 85.06 104 PRO A N 1
ATOM 793 C CA . PRO A 1 104 ? -0.639 -2.904 11.558 1.00 85.06 104 PRO A CA 1
ATOM 794 C C . PRO A 1 104 ? -0.326 -2.028 10.340 1.00 85.06 104 PRO A C 1
ATOM 796 O O . PRO A 1 104 ? 0.715 -1.374 10.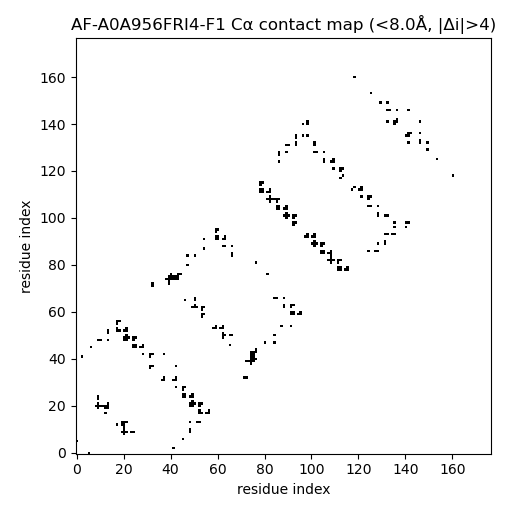304 1.00 85.06 104 PRO A O 1
ATOM 799 N N . LEU A 1 105 ? -1.215 -2.002 9.343 1.00 90.38 105 LEU A N 1
ATOM 800 C CA . LEU A 1 105 ? -1.030 -1.197 8.137 1.00 90.38 105 LEU A CA 1
ATOM 801 C C . LEU A 1 105 ? -1.181 0.298 8.427 1.00 90.38 105 LEU A C 1
ATOM 803 O O . LEU A 1 105 ? -0.323 1.079 8.021 1.00 90.38 105 LEU A O 1
ATOM 807 N N . ILE A 1 106 ? -2.201 0.699 9.189 1.00 84.31 106 ILE A N 1
ATOM 808 C CA . ILE A 1 106 ? -2.366 2.102 9.585 1.00 84.31 106 ILE A CA 1
ATOM 809 C C . ILE A 1 106 ? -1.189 2.562 10.458 1.00 84.31 106 ILE A C 1
ATOM 811 O O . ILE A 1 106 ? -0.658 3.645 10.224 1.00 84.31 106 ILE A O 1
ATOM 815 N N . ALA A 1 107 ? -0.732 1.743 11.412 1.00 82.81 107 ALA A N 1
ATOM 816 C CA . ALA A 1 107 ? 0.412 2.080 12.263 1.00 82.81 107 ALA A CA 1
ATOM 817 C C . ALA A 1 107 ? 1.673 2.380 11.432 1.00 82.81 107 ALA A C 1
ATOM 819 O O . ALA A 1 107 ? 2.263 3.447 11.577 1.00 82.81 107 ALA A O 1
ATOM 820 N N . LYS A 1 108 ? 2.013 1.512 10.467 1.00 88.06 108 LYS A N 1
ATOM 821 C CA . LYS A 1 108 ? 3.123 1.764 9.529 1.00 88.06 108 LYS A CA 1
ATOM 822 C C . LYS A 1 108 ? 2.920 3.046 8.720 1.00 88.06 108 LYS A C 1
ATOM 824 O O . LYS A 1 108 ? 3.860 3.808 8.507 1.00 88.06 108 LYS A O 1
ATOM 829 N N . ALA A 1 109 ? 1.693 3.283 8.258 1.00 88.00 109 ALA A N 1
ATOM 830 C CA . ALA A 1 109 ? 1.345 4.470 7.490 1.00 88.00 109 ALA A CA 1
ATOM 831 C C . ALA A 1 109 ? 1.511 5.769 8.301 1.00 88.00 109 ALA A C 1
ATOM 833 O O . ALA A 1 109 ? 1.845 6.799 7.710 1.00 88.00 109 ALA A O 1
ATOM 834 N N . LEU A 1 110 ? 1.278 5.729 9.618 1.00 82.56 110 LEU A N 1
ATOM 835 C CA . LEU 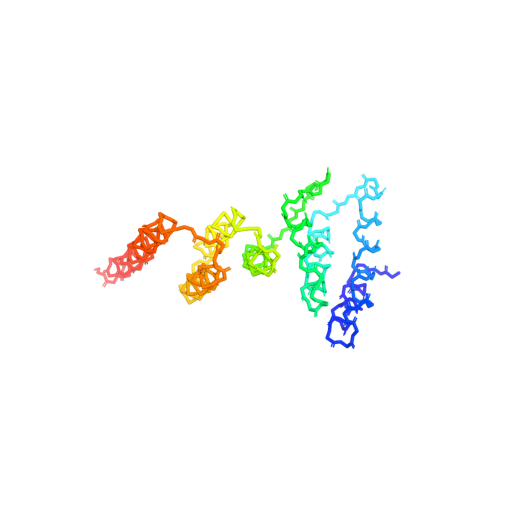A 1 110 ? 1.512 6.845 10.535 1.00 82.56 110 LEU A CA 1
ATOM 836 C C . LEU A 1 110 ? 2.986 7.036 10.857 1.00 82.56 110 LEU A C 1
ATOM 838 O O . LEU A 1 110 ? 3.467 8.160 10.751 1.00 82.56 110 LEU A O 1
ATOM 842 N N . ASP A 1 111 ? 3.710 5.966 11.183 1.00 84.00 111 ASP A N 1
ATOM 843 C CA . ASP A 1 111 ? 5.141 6.044 11.498 1.00 84.00 111 ASP A CA 1
ATOM 844 C C . ASP A 1 111 ? 5.920 6.717 10.359 1.00 84.00 111 ASP A C 1
ATOM 846 O O . ASP A 1 111 ? 6.747 7.598 10.587 1.00 84.00 111 ASP A O 1
ATOM 850 N N . LEU A 1 112 ? 5.599 6.368 9.111 1.00 87.19 112 LEU A N 1
ATOM 851 C CA . LEU A 1 112 ? 6.204 6.977 7.924 1.00 87.19 112 LEU A CA 1
ATOM 852 C C . LEU A 1 112 ? 5.792 8.440 7.704 1.00 87.19 112 LEU A C 1
ATOM 854 O O . LEU A 1 112 ? 6.550 9.194 7.096 1.00 87.19 112 LEU A O 1
ATOM 858 N N . ARG A 1 113 ? 4.600 8.845 8.159 1.00 83.62 113 ARG A N 1
ATOM 859 C CA . ARG A 1 113 ? 4.120 10.234 8.058 1.00 83.62 113 ARG A CA 1
ATOM 860 C C . ARG A 1 113 ? 4.721 11.134 9.129 1.00 83.62 113 ARG A C 1
ATOM 862 O O . ARG A 1 113 ? 5.073 12.266 8.819 1.00 83.62 113 ARG A O 1
ATOM 869 N N . LEU A 1 114 ? 4.906 10.615 10.340 1.00 78.00 114 LEU A N 1
ATOM 870 C CA . LEU A 1 114 ? 5.614 11.314 11.415 1.00 78.00 114 LEU A CA 1
ATOM 871 C C . LEU A 1 114 ? 7.068 11.609 11.018 1.00 78.00 114 LEU A C 1
ATOM 873 O O . LEU A 1 114 ? 7.579 12.687 11.286 1.00 78.00 114 LEU A O 1
ATOM 877 N N . GLN A 1 115 ? 7.716 10.702 10.281 1.00 82.38 115 GLN A N 1
ATOM 878 C CA . GLN A 1 115 ? 9.080 10.916 9.775 1.00 82.38 115 GLN A CA 1
ATOM 879 C C . GLN A 1 115 ? 9.218 12.055 8.754 1.00 82.38 115 GLN A C 1
ATOM 881 O O . GLN A 1 115 ? 10.334 12.516 8.525 1.00 82.38 115 GLN A O 1
ATOM 886 N N . VAL A 1 116 ? 8.132 12.474 8.094 1.00 78.00 116 VAL A N 1
ATOM 887 C CA . VAL A 1 116 ? 8.166 13.535 7.068 1.00 78.00 116 VAL A CA 1
ATOM 888 C C . VAL A 1 116 ? 7.604 14.871 7.563 1.00 78.00 116 VAL A C 1
ATOM 890 O O . VAL A 1 116 ? 7.414 15.762 6.740 1.00 78.00 116 VAL A O 1
ATOM 893 N N . ASP A 1 117 ? 7.351 14.989 8.874 1.00 67.38 117 ASP A N 1
ATOM 894 C CA . ASP A 1 117 ? 6.874 16.192 9.580 1.00 67.38 117 ASP A CA 1
ATOM 895 C C . ASP A 1 117 ? 5.688 16.900 8.894 1.00 67.38 117 ASP A C 1
ATOM 897 O O . ASP A 1 117 ? 5.634 18.117 8.727 1.00 67.38 117 ASP A O 1
ATOM 901 N N . ASP A 1 118 ? 4.717 16.105 8.439 1.00 71.06 118 ASP A N 1
ATOM 902 C CA . ASP A 1 118 ? 3.504 16.598 7.787 1.00 71.06 118 ASP A CA 1
ATOM 903 C C . ASP A 1 118 ? 2.290 16.337 8.683 1.00 71.06 118 ASP A C 1
ATOM 905 O O . ASP A 1 118 ? 1.621 15.300 8.602 1.00 71.06 118 ASP A O 1
ATOM 909 N N . ALA A 1 119 ? 2.010 17.303 9.560 1.00 68.88 119 ALA A N 1
ATOM 910 C CA . ALA A 1 119 ? 0.925 17.219 10.533 1.00 68.88 119 ALA A CA 1
ATOM 911 C C . ALA A 1 119 ? -0.461 17.033 9.887 1.00 68.88 119 ALA A C 1
ATOM 913 O O . ALA A 1 119 ? -1.339 16.402 10.481 1.00 68.88 119 ALA A O 1
ATOM 914 N N . GLU A 1 120 ? -0.681 17.562 8.679 1.00 73.25 120 GLU A N 1
ATOM 915 C CA . GLU A 1 120 ? -1.943 17.371 7.962 1.00 73.25 120 GLU A CA 1
ATOM 916 C C . GLU A 1 120 ? -2.063 15.935 7.448 1.00 73.25 120 GLU A C 1
ATOM 918 O O . GLU A 1 120 ? -3.085 15.283 7.682 1.00 73.25 120 GLU A O 1
ATOM 923 N N . SER A 1 121 ? -1.000 15.402 6.840 1.00 73.81 121 SER A N 1
ATOM 924 C CA . SER A 1 121 ? -0.956 13.998 6.421 1.00 73.81 121 SER A CA 1
ATOM 925 C C . SER A 1 121 ? -1.152 13.035 7.592 1.00 73.81 121 SER A C 1
ATOM 927 O O . SER A 1 121 ? -1.852 12.031 7.436 1.00 73.81 121 SER A O 1
ATOM 929 N N . VAL A 1 122 ? -0.554 13.318 8.756 1.00 71.50 122 VAL A N 1
ATOM 930 C CA . VAL A 1 122 ? -0.736 12.519 9.982 1.00 71.50 122 VAL A CA 1
ATOM 931 C C . VAL A 1 122 ? -2.208 12.511 10.393 1.00 71.50 122 VAL A C 1
ATOM 933 O O . VAL A 1 122 ? -2.786 11.433 10.532 1.00 71.50 122 VAL A O 1
ATOM 936 N N . ARG A 1 123 ? -2.847 13.686 10.495 1.00 72.06 123 ARG A N 1
ATOM 937 C CA . ARG A 1 123 ? -4.279 13.798 10.824 1.00 72.06 123 ARG A CA 1
ATOM 938 C C . ARG A 1 123 ? -5.148 12.995 9.854 1.00 72.06 123 ARG A C 1
ATOM 940 O O . ARG A 1 123 ? -5.983 12.209 10.291 1.00 72.06 123 ARG A O 1
ATOM 947 N N . MET A 1 124 ? -4.929 13.137 8.546 1.00 75.31 124 MET A N 1
ATOM 948 C CA . MET A 1 124 ? -5.705 12.408 7.535 1.00 75.31 124 MET A CA 1
ATOM 949 C C . MET A 1 124 ? -5.558 10.887 7.660 1.00 75.31 124 MET A C 1
ATOM 951 O O . MET A 1 124 ? -6.532 10.153 7.486 1.00 75.31 124 MET A O 1
ATOM 955 N N . ALA A 1 125 ? -4.354 10.394 7.958 1.00 76.56 125 ALA A N 1
ATOM 956 C CA . ALA A 1 125 ? -4.115 8.966 8.141 1.00 76.56 125 ALA A CA 1
ATOM 957 C C . ALA A 1 125 ? -4.796 8.417 9.404 1.00 76.56 125 ALA A C 1
ATOM 959 O O . ALA A 1 125 ? -5.344 7.314 9.357 1.00 76.56 125 ALA A O 1
ATOM 960 N N . VAL A 1 126 ? -4.827 9.199 10.489 1.00 70.75 126 VAL A N 1
ATOM 961 C CA . VAL A 1 126 ? -5.597 8.875 11.699 1.00 70.75 126 VAL A CA 1
ATOM 962 C C . VAL A 1 126 ? -7.087 8.795 11.371 1.00 70.75 126 VAL A C 1
ATOM 964 O O . VAL A 1 126 ? -7.699 7.747 11.568 1.00 70.75 126 VAL A O 1
ATOM 967 N N . GLU A 1 127 ? -7.660 9.854 10.794 1.00 75.75 127 GLU A N 1
ATOM 968 C CA . GLU A 1 127 ? -9.087 9.923 10.440 1.00 75.75 127 GLU A CA 1
ATOM 969 C C . GLU A 1 127 ? -9.511 8.773 9.516 1.00 75.75 127 GLU A C 1
ATOM 971 O O . GLU A 1 127 ? -10.541 8.130 9.740 1.00 75.75 127 GLU A O 1
ATOM 976 N N . THR A 1 128 ? -8.684 8.464 8.514 1.00 80.06 128 THR A N 1
ATOM 977 C CA . THR A 1 128 ? -8.911 7.338 7.597 1.00 80.06 128 THR A CA 1
ATOM 978 C C . THR A 1 128 ? -8.892 6.011 8.350 1.00 80.06 128 THR A C 1
ATOM 980 O O . THR A 1 128 ? -9.796 5.193 8.184 1.00 80.06 128 THR A O 1
ATOM 983 N N . GLY A 1 129 ? -7.906 5.801 9.225 1.00 74.88 129 GLY A N 1
ATOM 984 C CA . GLY A 1 129 ? -7.801 4.585 10.024 1.00 74.88 129 GLY A CA 1
ATOM 985 C C . GLY A 1 129 ? -9.022 4.342 10.913 1.00 74.88 129 GLY A C 1
ATOM 986 O O . GLY A 1 129 ? -9.566 3.235 10.931 1.00 74.88 129 GLY A O 1
ATOM 987 N N . ILE A 1 130 ? -9.516 5.393 11.577 1.00 74.56 130 ILE A N 1
ATOM 988 C CA . ILE A 1 130 ? -10.757 5.350 12.366 1.00 74.56 130 ILE A CA 1
ATOM 989 C C . ILE A 1 130 ? -11.937 4.950 11.490 1.00 74.56 130 ILE A C 1
ATOM 991 O O . ILE A 1 130 ? -12.729 4.081 11.860 1.00 74.56 130 ILE A O 1
ATOM 995 N N . ALA A 1 131 ? -12.087 5.607 10.338 1.00 81.69 131 ALA A N 1
ATOM 996 C CA . ALA A 1 131 ? -13.216 5.378 9.449 1.00 81.69 131 ALA A CA 1
ATOM 997 C C . ALA A 1 131 ? -13.265 3.921 8.964 1.00 81.69 131 ALA A C 1
ATOM 999 O O . ALA A 1 131 ? -14.344 3.320 8.945 1.00 81.69 131 ALA A O 1
ATOM 1000 N N . LEU A 1 132 ? -12.105 3.343 8.637 1.00 82.50 132 LEU A N 1
ATOM 1001 C CA . LEU A 1 132 ? -11.971 1.947 8.224 1.00 82.50 132 LEU A CA 1
ATOM 1002 C C . LEU A 1 132 ? -12.330 0.974 9.344 1.00 82.50 132 LEU A C 1
ATOM 1004 O O . LEU A 1 132 ? -13.116 0.053 9.128 1.00 82.50 132 LEU A O 1
ATOM 1008 N N . LEU A 1 133 ? -11.835 1.214 10.558 1.00 75.88 133 LEU A N 1
ATOM 1009 C CA . LEU A 1 133 ? -12.126 0.352 11.702 1.00 75.88 133 LEU A CA 1
ATOM 1010 C C . LEU A 1 133 ? -13.615 0.431 12.075 1.00 75.88 133 LEU A C 1
ATOM 1012 O O . LEU A 1 133 ? -14.281 -0.596 12.143 1.00 75.88 133 LEU A O 1
ATOM 1016 N N . ARG A 1 134 ? -14.219 1.623 12.121 1.00 77.94 134 ARG A N 1
ATOM 1017 C CA . ARG A 1 134 ? -15.680 1.760 12.300 1.00 77.94 134 ARG A CA 1
ATOM 1018 C C . ARG A 1 134 ? -16.489 1.085 11.188 1.00 77.94 134 ARG A C 1
ATOM 1020 O O . ARG A 1 134 ? -17.603 0.616 11.422 1.00 77.94 134 ARG A O 1
ATOM 1027 N N . ARG A 1 135 ? -15.981 1.060 9.953 1.00 82.44 135 ARG A N 1
ATOM 1028 C CA . ARG A 1 135 ? -16.635 0.356 8.842 1.00 82.44 135 ARG A CA 1
ATOM 1029 C C . ARG A 1 135 ? -16.573 -1.160 9.029 1.00 82.44 135 ARG A C 1
ATOM 1031 O O . ARG A 1 135 ? -17.601 -1.810 8.855 1.00 82.44 135 ARG A O 1
ATOM 1038 N N . ALA A 1 136 ? -15.420 -1.701 9.419 1.00 78.75 136 ALA A N 1
ATOM 1039 C CA . ALA A 1 136 ? -15.268 -3.119 9.738 1.00 78.75 136 ALA A CA 1
ATOM 1040 C C . ALA A 1 136 ? -16.167 -3.543 10.919 1.00 78.75 136 ALA A C 1
ATOM 1042 O O . ALA A 1 136 ? -16.764 -4.617 10.882 1.00 78.75 136 ALA A O 1
ATOM 1043 N N . GLU A 1 137 ? -16.344 -2.673 11.919 1.00 76.50 137 GLU A N 1
ATOM 1044 C CA . GLU A 1 137 ? -17.259 -2.886 13.048 1.00 76.50 137 GLU A CA 1
ATOM 1045 C C . GLU A 1 137 ? -18.716 -2.984 12.597 1.00 76.50 137 GLU A C 1
ATOM 1047 O O . GLU A 1 137 ? -19.389 -3.966 12.902 1.00 76.50 137 GLU A O 1
ATOM 1052 N N . ARG A 1 138 ? -19.197 -2.020 11.800 1.00 79.38 138 ARG A N 1
ATOM 1053 C CA . ARG A 1 138 ? -20.562 -2.067 11.243 1.00 79.38 138 ARG A CA 1
ATOM 1054 C C . ARG A 1 138 ? -20.804 -3.296 10.367 1.00 79.38 138 ARG A C 1
ATOM 1056 O O . ARG A 1 138 ? -21.936 -3.758 10.278 1.00 79.38 138 ARG A O 1
ATOM 1063 N N . GLY A 1 139 ? -19.755 -3.818 9.732 1.00 77.06 139 GLY A N 1
ATOM 1064 C CA . GLY A 1 139 ? -19.789 -5.068 8.972 1.00 77.06 139 GLY A CA 1
ATOM 1065 C C . GLY A 1 139 ? -19.802 -6.339 9.831 1.00 77.06 139 GLY A C 1
ATOM 1066 O O . GLY A 1 139 ? -19.821 -7.430 9.272 1.00 77.06 139 GLY A O 1
ATOM 1067 N N . GLY A 1 140 ? -19.771 -6.223 11.165 1.00 73.19 140 GLY A N 1
ATOM 1068 C CA . GLY A 1 140 ? -19.732 -7.354 12.097 1.00 73.19 140 GLY A CA 1
ATOM 1069 C C . GLY A 1 140 ? -18.370 -8.048 12.187 1.00 73.19 140 GLY A C 1
ATOM 1070 O O . GLY A 1 140 ? -18.273 -9.126 12.768 1.00 73.19 140 GLY A O 1
ATOM 1071 N N . ALA A 1 141 ? -17.322 -7.454 11.610 1.00 68.75 141 ALA A N 1
ATOM 1072 C CA . ALA A 1 141 ? -15.995 -8.055 11.509 1.00 68.75 141 ALA A CA 1
ATOM 1073 C C . ALA A 1 141 ? -15.059 -7.665 12.675 1.00 68.75 141 ALA A C 1
ATOM 1075 O O . ALA A 1 141 ? -13.985 -8.245 12.824 1.00 68.75 141 ALA A O 1
ATOM 1076 N N . LEU A 1 142 ? -15.467 -6.712 13.524 1.00 65.06 142 LEU A N 1
ATOM 1077 C CA . LEU A 1 142 ? -14.777 -6.349 14.766 1.00 65.06 142 LEU A CA 1
ATOM 1078 C C . LEU A 1 142 ? -15.621 -6.702 15.991 1.00 65.06 142 LEU A C 1
ATOM 1080 O O . LEU A 1 142 ? -16.834 -6.508 16.008 1.00 65.06 142 LEU A O 1
ATOM 1084 N N . THR A 1 143 ? -14.957 -7.178 17.042 1.00 62.28 143 THR A N 1
ATOM 1085 C CA . THR A 1 143 ? -15.551 -7.353 18.372 1.00 62.28 143 THR A CA 1
ATOM 1086 C C . THR A 1 143 ? -15.337 -6.087 19.210 1.00 62.28 143 THR A C 1
ATOM 1088 O O . THR A 1 143 ? -14.376 -5.349 18.993 1.00 62.28 143 THR A O 1
ATOM 1091 N N . GLY A 1 144 ? -16.194 -5.835 20.208 1.00 56.75 144 GLY A N 1
ATOM 1092 C CA . GLY A 1 144 ? -16.141 -4.609 21.026 1.00 56.75 144 GLY A CA 1
ATOM 1093 C C . GLY A 1 144 ? -14.811 -4.353 21.760 1.00 56.75 144 GLY A C 1
ATOM 1094 O O . GLY A 1 144 ? -14.514 -3.216 22.109 1.00 56.75 144 GLY A O 1
ATOM 1095 N N . ALA A 1 145 ? -13.968 -5.376 21.942 1.00 56.03 145 ALA A N 1
ATOM 1096 C CA . ALA A 1 145 ? -12.624 -5.221 22.504 1.00 56.03 145 ALA A CA 1
ATOM 1097 C C . ALA A 1 145 ? -11.676 -4.435 21.577 1.00 56.03 145 ALA A C 1
ATOM 1099 O O . ALA A 1 145 ? -10.882 -3.629 22.057 1.00 56.03 145 ALA A O 1
ATOM 1100 N N . LEU A 1 146 ? -11.793 -4.613 20.256 1.00 57.44 146 LEU A N 1
ATOM 1101 C CA . LEU A 1 146 ? -10.963 -3.896 19.283 1.00 57.44 146 LEU A CA 1
ATOM 1102 C C . LEU A 1 146 ? -11.347 -2.416 19.154 1.00 57.44 146 LEU A C 1
ATOM 1104 O O . LEU A 1 146 ? -10.494 -1.596 18.828 1.00 57.44 146 LEU A O 1
ATOM 1108 N N . VAL A 1 147 ? -12.602 -2.067 19.438 1.00 56.81 147 VAL A N 1
ATOM 1109 C CA . VAL A 1 147 ? -13.071 -0.671 19.459 1.00 56.81 147 VAL A CA 1
ATOM 1110 C C . VAL A 1 147 ? -12.406 0.092 20.608 1.00 56.81 147 VAL A C 1
ATOM 1112 O O . VAL A 1 147 ? -11.857 1.165 20.398 1.00 56.81 147 VAL A O 1
ATOM 1115 N N . GLY A 1 148 ? -12.329 -0.506 21.801 1.00 59.34 148 GLY A N 1
ATOM 1116 C CA . GLY A 1 148 ? -11.612 0.104 22.929 1.00 59.34 148 GLY A CA 1
ATOM 1117 C C . GLY A 1 148 ? -10.087 0.173 22.744 1.00 59.34 148 GLY A C 1
ATOM 1118 O O . GLY A 1 148 ? -9.424 0.996 23.372 1.00 59.34 148 GLY A O 1
ATOM 1119 N N . GLU A 1 149 ? -9.503 -0.686 21.902 1.00 61.78 149 GLU A N 1
ATOM 1120 C CA . GLU A 1 149 ? -8.095 -0.567 21.496 1.00 61.78 149 GLU A CA 1
ATOM 1121 C C . GLU A 1 149 ? -7.869 0.535 20.459 1.00 61.78 149 GLU A C 1
ATOM 1123 O O . GLU A 1 149 ? -6.809 1.160 20.480 1.00 61.78 149 GLU A O 1
ATOM 1128 N N . LEU A 1 150 ? -8.849 0.778 19.583 1.00 56.56 150 LEU A N 1
ATOM 1129 C CA . LEU A 1 150 ? -8.828 1.884 18.632 1.00 56.56 150 LEU A CA 1
ATOM 1130 C C . LEU A 1 150 ? -8.774 3.217 19.371 1.00 56.56 150 LEU A C 1
ATOM 1132 O O . LEU A 1 150 ? -7.868 3.999 19.113 1.00 56.56 150 LEU A O 1
ATOM 1136 N N . ASP A 1 151 ? -9.702 3.446 20.300 1.00 58.78 151 ASP A N 1
ATOM 1137 C CA . ASP A 1 151 ? -9.809 4.719 21.018 1.00 58.78 151 ASP A CA 1
ATOM 1138 C C . ASP A 1 151 ? -8.518 5.038 21.786 1.00 58.78 151 ASP A C 1
ATOM 1140 O O . ASP A 1 151 ? -7.970 6.127 21.667 1.00 58.78 151 ASP A O 1
ATOM 1144 N N . ARG A 1 152 ? -7.940 4.040 22.465 1.00 66.12 152 ARG A N 1
ATOM 1145 C CA . ARG A 1 152 ? -6.661 4.206 23.172 1.00 66.12 152 ARG A CA 1
ATOM 1146 C C . ARG A 1 152 ? -5.504 4.545 22.233 1.00 66.12 152 ARG A C 1
ATOM 1148 O O . ARG A 1 152 ? -4.642 5.348 22.566 1.00 66.12 152 ARG A O 1
ATOM 1155 N N . TRP A 1 153 ? -5.465 3.912 21.066 1.00 66.00 153 TRP A N 1
ATOM 1156 C CA . TRP A 1 153 ? -4.425 4.170 20.077 1.00 66.00 153 TRP A CA 1
ATOM 1157 C C . TRP A 1 153 ? -4.566 5.565 19.448 1.00 66.00 153 TRP A C 1
ATOM 1159 O O . TRP A 1 153 ? -3.558 6.198 19.141 1.00 66.00 153 TRP A O 1
ATOM 1169 N N . LEU A 1 154 ? -5.791 6.078 19.307 1.00 62.38 154 LEU A N 1
ATOM 1170 C CA . LEU A 1 154 ? -6.027 7.466 18.905 1.00 62.38 154 LEU A CA 1
ATOM 1171 C C . LEU A 1 154 ? -5.504 8.450 19.940 1.00 62.38 154 LEU A C 1
ATOM 1173 O O . LEU A 1 154 ? -4.770 9.361 19.566 1.00 62.38 154 LEU A O 1
ATOM 1177 N N . ASP A 1 155 ? -5.796 8.214 21.218 1.00 65.88 155 ASP A N 1
ATOM 1178 C CA . ASP A 1 155 ? -5.288 9.045 22.310 1.00 65.88 155 ASP A CA 1
ATOM 1179 C C . ASP A 1 155 ? -3.747 9.080 22.313 1.00 65.88 155 ASP A C 1
ATOM 1181 O O . ASP A 1 155 ? -3.137 10.132 22.501 1.00 65.88 155 ASP A O 1
ATOM 1185 N N . GLU A 1 156 ? -3.095 7.941 22.054 1.00 67.69 156 GLU A N 1
ATOM 1186 C CA . GLU A 1 156 ? -1.632 7.838 21.967 1.00 67.69 156 GLU A CA 1
ATOM 1187 C C . GLU A 1 156 ? -1.052 8.619 20.776 1.00 67.69 156 GLU A C 1
ATOM 1189 O O . GLU A 1 156 ? -0.039 9.312 20.916 1.00 67.69 156 GLU A O 1
ATOM 1194 N N . VAL A 1 157 ? -1.682 8.527 19.601 1.00 63.09 157 VAL A N 1
ATOM 1195 C CA . VAL A 1 157 ? -1.235 9.251 18.403 1.00 63.09 157 VAL A CA 1
ATOM 1196 C C . VAL A 1 157 ? -1.465 10.754 18.551 1.00 63.09 157 VAL A C 1
ATOM 1198 O O . VAL A 1 157 ? -0.571 11.537 18.222 1.00 63.09 157 VAL A O 1
ATOM 1201 N N . GLU A 1 158 ? -2.621 11.167 19.071 1.00 61.81 158 GLU A N 1
ATOM 1202 C CA . GLU A 1 158 ? -2.917 12.573 19.351 1.00 61.81 158 GLU A CA 1
ATOM 1203 C C . GLU A 1 158 ? -1.940 13.146 20.378 1.00 61.81 158 GLU A C 1
ATOM 1205 O O . GLU A 1 158 ? -1.367 14.210 20.139 1.00 61.81 158 GLU A O 1
ATOM 1210 N N . ALA A 1 159 ? -1.661 12.421 21.466 1.00 66.56 159 ALA A N 1
ATOM 1211 C CA . ALA A 1 159 ? -0.686 12.839 22.469 1.00 66.56 159 ALA A CA 1
ATOM 1212 C C . ALA A 1 159 ? 0.720 13.017 21.872 1.00 66.56 159 ALA A C 1
ATOM 1214 O O . ALA A 1 159 ? 1.408 13.991 22.188 1.00 66.56 159 ALA A O 1
ATOM 1215 N N . ARG A 1 160 ? 1.141 12.117 20.976 1.00 64.12 160 ARG A N 1
ATOM 1216 C CA . ARG A 1 160 ? 2.452 12.191 20.317 1.00 64.12 160 ARG A CA 1
ATOM 1217 C C . ARG A 1 160 ? 2.548 13.360 19.334 1.00 64.12 160 ARG A C 1
ATOM 1219 O O . ARG A 1 160 ? 3.499 14.133 19.408 1.00 64.12 160 ARG A O 1
ATOM 1226 N N . ALA A 1 161 ? 1.547 13.534 18.471 1.00 59.59 161 ALA A N 1
ATOM 1227 C CA . ALA A 1 161 ? 1.497 14.649 17.524 1.00 59.59 161 ALA A CA 1
ATOM 1228 C C . ALA A 1 161 ? 1.397 16.014 18.236 1.00 59.59 161 ALA A C 1
ATOM 1230 O O . ALA A 1 161 ? 1.952 17.014 17.775 1.00 59.59 161 ALA A O 1
ATOM 1231 N N . TYR A 1 162 ? 0.707 16.064 19.379 1.00 62.84 162 TYR A N 1
ATOM 1232 C CA . TYR A 1 162 ? 0.618 17.254 20.222 1.00 62.84 162 TYR A CA 1
ATOM 1233 C C . TYR A 1 162 ? 1.958 17.579 20.902 1.00 62.84 162 TYR A C 1
ATOM 1235 O O . TYR A 1 162 ? 2.363 18.740 20.927 1.00 62.84 162 TYR A O 1
ATOM 1243 N N . ALA A 1 163 ? 2.679 16.570 21.402 1.00 61.19 163 ALA A N 1
ATOM 1244 C CA . ALA A 1 163 ? 3.994 16.747 22.020 1.00 61.19 163 ALA A CA 1
ATOM 1245 C C . ALA A 1 163 ? 5.051 17.277 21.030 1.00 61.19 163 ALA A C 1
ATOM 1247 O O . ALA A 1 163 ? 5.807 18.187 21.369 1.00 61.19 163 ALA A O 1
ATOM 1248 N N . GLU A 1 164 ? 5.068 16.766 19.796 1.00 59.06 164 GLU A N 1
ATOM 1249 C CA . GLU A 1 164 ? 6.009 17.201 18.752 1.00 59.06 164 GLU A CA 1
ATOM 1250 C C . GLU A 1 164 ? 5.743 18.658 18.305 1.00 59.06 164 GLU A C 1
ATOM 1252 O O . GLU A 1 164 ? 6.682 19.443 18.162 1.00 59.06 164 GLU A O 1
ATOM 1257 N N . ARG A 1 165 ? 4.470 19.085 18.221 1.00 56.03 165 ARG A N 1
ATOM 1258 C CA . ARG A 1 165 ? 4.094 20.487 17.930 1.00 56.03 165 ARG A CA 1
ATOM 1259 C C . ARG A 1 165 ? 4.567 21.499 18.979 1.00 56.03 165 ARG A C 1
ATOM 1261 O O . ARG A 1 165 ? 4.866 22.639 18.627 1.00 56.03 165 ARG A O 1
ATOM 1268 N N . TYR A 1 166 ? 4.619 21.119 20.256 1.00 48.91 166 TYR A N 1
ATOM 1269 C CA . TYR A 1 166 ? 5.073 22.016 21.325 1.00 48.91 166 TYR A CA 1
ATOM 1270 C C . TYR A 1 166 ? 6.595 22.109 21.423 1.00 48.91 166 TYR A C 1
ATOM 1272 O O . TYR A 1 166 ? 7.093 23.176 21.768 1.00 48.91 166 TYR A O 1
ATOM 1280 N N . LEU A 1 167 ? 7.335 21.053 21.075 1.00 51.16 167 LEU A N 1
ATOM 1281 C CA . LEU A 1 167 ? 8.797 21.120 20.979 1.00 51.16 167 LEU A CA 1
ATOM 1282 C C . LEU A 1 167 ? 9.232 22.099 19.882 1.00 51.16 167 LEU A C 1
ATOM 1284 O O . LEU A 1 167 ? 10.046 22.976 20.149 1.00 51.16 167 LEU A O 1
ATOM 1288 N N . ALA A 1 168 ? 8.584 22.061 18.714 1.00 50.16 168 ALA A N 1
ATOM 1289 C CA . ALA A 1 168 ? 8.832 23.032 17.647 1.00 50.16 168 ALA A CA 1
ATOM 1290 C C . ALA A 1 168 ? 8.521 24.484 18.073 1.00 50.16 168 ALA A C 1
ATOM 1292 O O . ALA A 1 168 ? 9.249 25.410 17.719 1.00 50.16 168 ALA A O 1
ATOM 1293 N N . LEU A 1 169 ? 7.462 24.702 18.865 1.00 40.12 169 LEU A N 1
ATOM 1294 C CA . LEU A 1 169 ? 7.111 26.026 19.392 1.00 40.12 169 LEU A CA 1
ATOM 1295 C C . LEU A 1 169 ? 8.097 26.506 20.472 1.00 40.12 169 LEU A C 1
ATOM 1297 O O . LEU A 1 169 ? 8.422 27.690 20.511 1.00 40.12 169 LEU A O 1
ATOM 1301 N N . ILE A 1 170 ? 8.574 25.604 21.335 1.00 44.44 170 ILE A N 1
ATOM 1302 C CA . ILE A 1 170 ? 9.572 25.902 22.372 1.00 44.44 170 ILE A CA 1
ATOM 1303 C C . ILE A 1 170 ? 10.921 26.250 21.735 1.00 44.44 170 ILE A C 1
ATOM 1305 O O . ILE A 1 170 ? 11.507 27.253 22.131 1.00 44.44 170 ILE A O 1
ATOM 1309 N N . ASP A 1 171 ? 11.366 25.510 20.718 1.00 43.56 171 ASP A N 1
ATOM 1310 C CA . ASP A 1 171 ? 12.604 25.813 19.987 1.00 43.56 171 ASP A CA 1
ATOM 1311 C C . ASP A 1 171 ? 12.496 27.153 19.239 1.00 43.56 171 ASP A C 1
ATOM 1313 O O . ASP A 1 171 ? 13.389 27.992 19.324 1.00 43.56 171 ASP A O 1
ATOM 1317 N N . THR A 1 172 ? 11.343 27.437 18.620 1.00 40.69 172 THR A N 1
ATOM 1318 C CA . THR A 1 172 ? 11.093 28.731 17.954 1.00 40.69 172 THR A CA 1
ATOM 1319 C C . THR A 1 172 ? 11.099 29.910 18.938 1.00 40.69 172 THR A C 1
ATOM 1321 O O . THR A 1 172 ? 11.516 31.012 18.587 1.00 40.69 172 THR A O 1
ATOM 1324 N N . LEU A 1 173 ? 10.629 29.707 20.174 1.00 35.84 173 LEU A N 1
ATOM 1325 C CA . LEU A 1 173 ? 10.656 30.729 21.227 1.00 35.84 173 LEU A CA 1
ATOM 1326 C C . LEU A 1 173 ? 12.035 30.857 21.894 1.00 35.84 173 LEU A C 1
ATOM 1328 O O . LEU A 1 173 ? 12.359 31.940 22.375 1.00 35.84 173 LEU A O 1
ATOM 1332 N N . ALA A 1 174 ? 12.836 29.789 21.913 1.00 40.66 174 ALA A N 1
ATOM 1333 C CA . ALA A 1 174 ? 14.205 29.791 22.423 1.00 40.66 174 ALA A CA 1
ATOM 1334 C C . ALA A 1 174 ? 15.193 30.461 21.451 1.00 40.66 174 ALA A C 1
ATOM 1336 O O . ALA A 1 174 ? 16.088 31.162 21.906 1.00 40.66 174 ALA A O 1
ATOM 1337 N N . ASP A 1 175 ? 14.992 30.317 20.137 1.00 42.41 175 ASP A N 1
ATOM 1338 C CA . ASP A 1 175 ? 15.793 30.992 19.101 1.00 42.41 175 ASP A CA 1
ATOM 1339 C C . ASP A 1 175 ? 15.422 32.479 18.916 1.00 42.41 175 ASP A C 1
ATOM 1341 O O . ASP A 1 175 ? 16.169 33.250 18.309 1.00 42.41 175 ASP A O 1
ATOM 1345 N N . ALA A 1 176 ? 14.257 32.894 19.424 1.00 42.25 176 ALA A N 1
ATOM 1346 C CA . ALA A 1 176 ? 13.773 34.275 19.386 1.00 42.25 176 ALA A CA 1
ATOM 1347 C C . ALA A 1 176 ? 14.122 35.098 20.648 1.00 42.25 176 ALA A C 1
ATOM 1349 O O . ALA A 1 176 ? 13.732 36.269 20.724 1.00 42.25 176 ALA A O 1
ATOM 1350 N N . ALA A 1 177 ? 14.819 34.501 21.624 1.00 41.84 177 ALA A N 1
ATOM 1351 C CA . ALA A 1 177 ? 15.242 35.104 22.894 1.00 41.84 177 ALA A CA 1
ATOM 1352 C C . ALA A 1 177 ? 16.757 35.358 22.931 1.00 41.84 177 ALA A C 1
ATOM 1354 O O . ALA A 1 177 ? 17.151 36.396 23.514 1.00 41.84 177 ALA A O 1
#

Sequence (177 aa):
MDFADRMTAIAKALDADPEEAAALAQGLEEELLAADDTDPVELGWARDYRVRALHRLGRHREGLALVTTPPPRPMALRSRNAAWLHSVAAEMATEVGEVAQIRPLIAKALDLRLQVDDAESVRMAVETGIALLRRAERGGALTGALVGELDRWLDEVEARAYAERYLALIDTLADAA